Protein AF-A0A9N9NCQ0-F1 (afdb_monomer)

Foldseek 3Di:
DVLVCCQAPVPDVVLVVQLVPDPAPDSQSSVQSSCVVCLCVLQVQVVVLVVPDPPVVNCVLVQLVQQLLQHAHDPPDDPVSHDPVAWDADPRTIYGSHNNNSVSSLVNCVVVVVLVSLCDLSLLLSLLVCPVPQVSNQVSLLSNLLSLCQVPFFAFPNDTQHAPEEDEDQALLPDADPPAEQGKYKYAYPDPPLLLARIWIWHHYPQAIEIEGEHEDQDCVVSVCSPLSCQVPNVVSNVVNCVVHVVRYAYEYEYEYQDDWDKDWDDWDWDDDPPDIGTSDHTYIYTYHYSVSSPVSNVVSVVD

Structure (mmCIF, N/CA/C/O backbone):
data_AF-A0A9N9NCQ0-F1
#
_entry.id   AF-A0A9N9NCQ0-F1
#
loop_
_atom_site.group_PDB
_atom_site.id
_atom_site.type_symbol
_atom_site.label_atom_id
_atom_site.label_alt_id
_atom_site.label_comp_id
_atom_site.label_asym_id
_atom_site.label_entity_id
_atom_site.label_seq_id
_atom_site.pdbx_PDB_ins_code
_atom_site.Cartn_x
_atom_site.Cartn_y
_atom_site.Cartn_z
_atom_site.occupancy
_atom_site.B_iso_or_equiv
_atom_site.auth_seq_id
_atom_site.auth_comp_id
_atom_site.auth_asym_id
_atom_site.auth_atom_id
_atom_site.pdbx_PDB_model_num
ATOM 1 N N . GLN A 1 1 ? 13.535 15.981 -0.565 1.00 66.88 1 GLN A N 1
ATOM 2 C CA . GLN A 1 1 ? 12.864 16.529 -1.769 1.00 66.88 1 GLN A CA 1
ATOM 3 C C . GLN A 1 1 ? 13.630 16.186 -3.038 1.00 66.88 1 GLN A C 1
ATOM 5 O O . GLN A 1 1 ? 13.058 15.485 -3.854 1.00 66.88 1 GLN A O 1
ATOM 10 N N . LYS A 1 2 ? 14.906 16.580 -3.183 1.00 76.31 2 LYS A N 1
ATOM 11 C CA . LYS A 1 2 ? 15.732 16.238 -4.358 1.00 76.31 2 LYS A CA 1
ATOM 12 C C . LYS A 1 2 ? 15.715 14.739 -4.698 1.00 76.31 2 LYS A C 1
ATOM 14 O O . LYS A 1 2 ? 15.235 14.388 -5.762 1.00 76.31 2 LYS A O 1
ATOM 19 N N . ASP A 1 3 ? 16.094 13.871 -3.764 1.00 75.00 3 ASP A N 1
ATOM 20 C CA . ASP A 1 3 ? 16.153 12.417 -4.012 1.00 75.00 3 ASP A CA 1
ATOM 21 C C . ASP A 1 3 ? 14.790 11.816 -4.404 1.00 75.00 3 ASP A C 1
ATOM 23 O O . ASP A 1 3 ? 14.714 10.915 -5.230 1.00 75.00 3 ASP A O 1
ATOM 27 N N . ARG A 1 4 ? 13.690 12.364 -3.864 1.00 75.62 4 ARG A N 1
ATOM 28 C CA . ARG A 1 4 ? 12.316 11.967 -4.222 1.00 75.62 4 ARG A CA 1
ATOM 29 C C . ARG A 1 4 ? 11.956 12.400 -5.647 1.00 75.62 4 ARG A C 1
ATOM 31 O O . ARG A 1 4 ? 11.296 11.651 -6.356 1.00 75.62 4 ARG A O 1
ATOM 38 N N . ILE A 1 5 ? 12.399 13.583 -6.080 1.00 79.19 5 ILE A N 1
ATOM 39 C CA . ILE A 1 5 ? 12.242 14.044 -7.469 1.00 79.19 5 ILE A CA 1
ATOM 40 C C . ILE A 1 5 ? 13.050 13.150 -8.405 1.00 79.19 5 ILE A C 1
ATOM 42 O O . ILE A 1 5 ? 12.528 12.728 -9.435 1.00 79.19 5 ILE A O 1
ATOM 46 N N . GLU A 1 6 ? 14.296 12.842 -8.048 1.00 83.38 6 GLU A N 1
ATOM 47 C CA . GLU A 1 6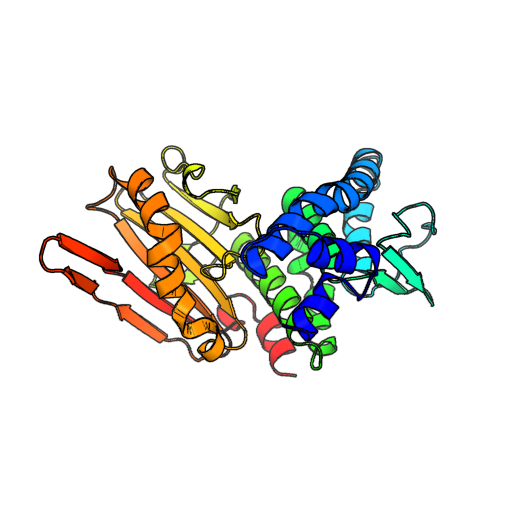 ? 15.169 11.980 -8.846 1.00 83.38 6 GLU A CA 1
ATOM 48 C C . GLU A 1 6 ? 14.583 10.567 -8.984 1.00 83.38 6 GLU A C 1
ATOM 50 O O . GLU A 1 6 ? 14.511 10.065 -10.103 1.00 83.38 6 GLU A O 1
ATOM 55 N N . ASP A 1 7 ? 14.078 9.966 -7.900 1.00 82.62 7 ASP A N 1
ATOM 56 C CA . ASP A 1 7 ? 13.421 8.649 -7.940 1.00 82.62 7 ASP A CA 1
ATOM 57 C C . ASP A 1 7 ? 12.164 8.673 -8.821 1.00 82.62 7 ASP A C 1
ATOM 59 O O . ASP A 1 7 ? 12.060 7.899 -9.771 1.00 82.62 7 ASP A O 1
ATOM 63 N N . ILE A 1 8 ? 11.232 9.602 -8.575 1.00 82.06 8 ILE A N 1
ATOM 64 C CA . ILE A 1 8 ? 9.955 9.662 -9.307 1.00 82.06 8 ILE A CA 1
ATOM 65 C C . ILE A 1 8 ? 10.182 9.939 -10.796 1.00 82.06 8 ILE A C 1
ATOM 67 O O . ILE A 1 8 ? 9.576 9.289 -11.649 1.00 82.06 8 ILE A O 1
ATOM 71 N N . THR A 1 9 ? 11.048 10.901 -11.121 1.00 83.88 9 THR A N 1
ATOM 72 C CA . THR A 1 9 ? 11.194 11.401 -12.494 1.00 83.88 9 THR A CA 1
ATOM 73 C C . THR A 1 9 ? 12.304 10.725 -13.287 1.00 83.88 9 THR A C 1
ATOM 75 O O . THR A 1 9 ? 12.326 10.859 -14.508 1.00 83.88 9 THR A O 1
ATOM 78 N N . GLY A 1 10 ? 13.245 10.037 -12.633 1.00 84.75 10 GLY A N 1
ATOM 79 C CA . GLY A 1 10 ? 14.454 9.518 -13.279 1.00 84.75 10 GLY A CA 1
ATOM 80 C C . GLY A 1 10 ? 15.323 10.618 -13.896 1.00 84.75 10 GLY A C 1
ATOM 81 O O . GLY A 1 10 ? 16.075 10.356 -14.830 1.00 84.75 10 GLY A O 1
ATOM 82 N N . ASN A 1 11 ? 15.171 11.867 -13.437 1.00 85.06 11 ASN A N 1
ATOM 83 C CA . ASN A 1 11 ? 15.766 13.064 -14.039 1.00 85.06 11 ASN A CA 1
ATOM 84 C C . ASN A 1 11 ? 15.391 13.292 -15.512 1.00 85.06 11 ASN A C 1
ATOM 86 O O . ASN A 1 11 ? 16.113 13.965 -16.249 1.00 85.06 11 ASN A O 1
ATOM 90 N N . ILE A 1 12 ? 14.252 12.755 -15.957 1.00 84.88 12 ILE A N 1
ATOM 91 C CA . ILE A 1 12 ? 13.778 12.933 -17.327 1.00 84.88 12 ILE A CA 1
ATOM 92 C C . ILE A 1 12 ? 13.358 14.399 -17.510 1.00 84.88 12 ILE A C 1
ATOM 94 O O . ILE A 1 12 ? 12.411 14.838 -16.849 1.00 84.88 12 ILE A O 1
ATOM 98 N N . PRO A 1 13 ? 13.989 15.163 -18.431 1.00 83.44 13 PRO A N 1
ATOM 99 C CA . PRO A 1 13 ? 13.719 16.594 -18.587 1.00 83.44 13 PRO A CA 1
ATOM 100 C C . PRO A 1 13 ? 12.244 16.916 -18.829 1.00 83.44 13 PRO A C 1
ATOM 102 O O . PRO A 1 13 ? 11.738 17.906 -18.319 1.00 83.44 13 PRO A O 1
ATOM 105 N N . LEU A 1 14 ? 11.526 16.047 -19.548 1.00 80.75 14 LEU A N 1
ATOM 106 C CA . LEU A 1 14 ? 10.091 16.206 -19.780 1.00 80.75 14 LEU A CA 1
ATOM 107 C C . LEU A 1 14 ? 9.280 16.195 -18.474 1.00 80.75 14 LEU A C 1
ATOM 109 O O . LEU A 1 14 ? 8.340 16.969 -18.339 1.00 80.75 14 LEU A O 1
ATOM 113 N N . PHE A 1 15 ? 9.624 15.327 -17.520 1.00 84.31 15 PHE A N 1
ATOM 114 C CA . PHE A 1 15 ? 8.901 15.218 -16.248 1.00 84.31 15 PHE A CA 1
ATOM 115 C C . PHE A 1 15 ? 9.316 16.332 -15.293 1.00 84.31 15 PHE A C 1
ATOM 117 O O . PHE A 1 15 ? 8.472 16.899 -14.606 1.00 84.31 15 PHE A O 1
ATOM 124 N N . LEU A 1 16 ? 10.602 16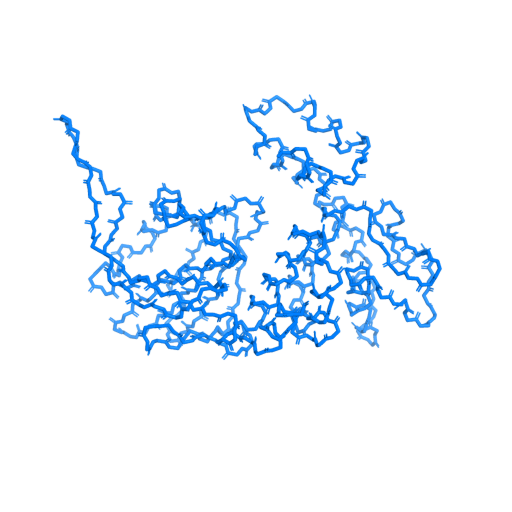.691 -15.305 1.00 84.12 16 LEU A N 1
ATOM 125 C CA . LEU A 1 16 ? 11.114 17.839 -14.564 1.00 84.12 16 LEU A CA 1
ATOM 126 C C . LEU A 1 16 ? 10.454 19.143 -15.030 1.00 84.12 16 LEU A C 1
ATOM 128 O O . LEU A 1 16 ? 10.041 19.934 -14.191 1.00 84.12 16 LEU A O 1
ATOM 132 N N . ASN A 1 17 ? 10.273 19.342 -16.339 1.00 82.00 17 ASN A N 1
ATOM 133 C CA . ASN A 1 17 ? 9.591 20.523 -16.870 1.00 82.00 17 ASN A CA 1
ATOM 134 C C . ASN A 1 17 ? 8.143 20.614 -16.386 1.00 82.00 17 ASN A C 1
ATOM 136 O O . ASN A 1 17 ? 7.714 21.693 -16.006 1.00 82.00 17 ASN A O 1
ATOM 140 N N . VAL A 1 18 ? 7.410 19.498 -16.307 1.00 78.44 18 VAL A N 1
ATOM 141 C CA . VAL A 1 18 ? 6.040 19.502 -15.761 1.00 78.44 18 VAL A CA 1
ATOM 142 C C . VAL A 1 18 ? 6.013 19.965 -14.300 1.00 78.44 18 VAL A C 1
ATOM 144 O O . VAL A 1 18 ? 5.098 20.690 -13.920 1.00 78.44 18 VAL A O 1
ATOM 147 N N . LEU A 1 19 ? 7.020 19.602 -13.496 1.00 77.12 19 LEU A N 1
ATOM 148 C CA . LEU A 1 19 ? 7.150 20.085 -12.114 1.00 77.12 19 LEU A CA 1
ATOM 149 C C . LEU A 1 19 ? 7.528 21.573 -12.030 1.00 77.12 19 LEU A C 1
ATOM 151 O O . LEU A 1 19 ? 7.212 22.223 -11.039 1.00 77.12 19 LEU A O 1
ATOM 155 N N . LEU A 1 20 ? 8.219 22.104 -13.043 1.00 77.31 20 LEU A N 1
ATOM 156 C CA . LEU A 1 20 ? 8.644 23.507 -13.106 1.00 77.31 20 LEU A CA 1
ATOM 157 C C . LEU A 1 20 ? 7.574 24.435 -13.701 1.00 77.31 20 LEU A C 1
ATOM 159 O O . LEU A 1 20 ? 7.526 25.609 -13.348 1.00 77.31 20 LEU A O 1
ATOM 163 N N . GLU A 1 21 ? 6.745 23.926 -14.612 1.00 72.75 21 GLU A N 1
ATOM 164 C CA . GLU A 1 21 ? 5.709 24.678 -15.335 1.00 72.75 21 GLU A CA 1
ATOM 165 C C . GLU A 1 21 ? 4.359 24.701 -14.609 1.00 72.75 21 GLU A C 1
ATOM 167 O O . GLU A 1 21 ? 3.459 25.442 -15.000 1.00 72.75 21 GLU A O 1
ATOM 172 N N . SER A 1 22 ? 4.178 23.881 -13.572 1.00 66.69 22 SER A N 1
ATOM 173 C CA . SER A 1 22 ? 2.918 23.841 -12.842 1.00 66.69 22 SER A CA 1
ATOM 174 C C . SER A 1 22 ? 2.753 25.078 -11.951 1.00 66.69 22 SER A C 1
ATOM 176 O O . SER A 1 22 ? 3.568 25.288 -11.055 1.00 66.69 22 SER A O 1
ATOM 178 N N . ASP A 1 23 ? 1.646 25.818 -12.095 1.00 71.56 23 ASP A N 1
ATOM 179 C CA . ASP A 1 23 ? 1.182 26.854 -11.141 1.00 71.56 23 ASP A CA 1
ATOM 180 C C . ASP A 1 23 ? 0.720 26.250 -9.785 1.00 71.56 23 ASP A C 1
ATOM 182 O O . ASP A 1 23 ? -0.138 26.790 -9.079 1.00 71.56 23 ASP A O 1
ATOM 186 N N . CYS A 1 24 ? 1.237 25.073 -9.431 1.00 71.25 24 CYS A N 1
ATOM 187 C CA . CYS A 1 24 ? 0.886 24.329 -8.235 1.00 71.25 24 CYS A CA 1
ATOM 188 C C . CYS A 1 24 ? 1.374 25.057 -6.981 1.00 71.25 24 CYS A C 1
ATOM 190 O O . CYS A 1 24 ? 2.444 25.666 -6.956 1.00 71.25 24 CYS A O 1
ATOM 192 N N . LYS A 1 25 ? 0.561 25.007 -5.923 1.00 74.12 25 LYS A N 1
ATOM 193 C CA . LYS A 1 25 ? 0.797 25.782 -4.697 1.00 74.12 25 LYS A CA 1
ATOM 194 C C . LYS A 1 25 ? 1.963 25.234 -3.888 1.00 74.12 25 LYS A C 1
ATOM 196 O O . LYS A 1 25 ? 2.637 25.991 -3.190 1.00 74.12 25 LYS A O 1
ATOM 201 N N . ASP A 1 26 ? 2.177 23.930 -3.979 1.00 76.00 26 ASP A N 1
ATOM 202 C CA . ASP A 1 26 ? 3.269 23.224 -3.341 1.00 76.00 26 ASP A CA 1
ATOM 203 C C . ASP A 1 26 ? 3.740 22.034 -4.193 1.00 76.00 26 ASP A C 1
ATOM 205 O O . ASP A 1 26 ? 3.244 21.757 -5.289 1.00 76.00 26 ASP A O 1
ATOM 209 N N . PHE A 1 27 ? 4.766 21.357 -3.683 1.00 72.62 27 PHE A N 1
ATOM 210 C CA . PHE A 1 27 ? 5.396 20.219 -4.339 1.00 72.62 27 PHE A CA 1
ATOM 211 C C . PHE A 1 27 ? 4.457 19.015 -4.489 1.00 72.62 27 PHE A C 1
ATOM 213 O O . PHE A 1 27 ? 4.560 18.277 -5.468 1.00 72.62 27 PHE A O 1
ATOM 220 N N . GLU A 1 28 ? 3.541 18.817 -3.545 1.00 73.44 28 GLU A N 1
ATOM 221 C CA . GLU A 1 28 ? 2.609 17.695 -3.565 1.00 73.44 28 GLU A CA 1
ATOM 222 C C . GLU A 1 28 ? 1.526 17.895 -4.627 1.00 73.44 28 GLU A C 1
ATOM 224 O O . GLU A 1 28 ? 1.212 16.965 -5.373 1.00 73.44 28 GLU A O 1
ATOM 229 N N . ASP A 1 29 ? 1.030 19.125 -4.768 1.00 71.62 29 ASP A N 1
ATOM 230 C CA . ASP A 1 29 ? 0.147 19.521 -5.863 1.00 71.62 29 ASP A CA 1
ATOM 231 C C . ASP A 1 29 ? 0.836 19.325 -7.227 1.00 71.62 29 ASP A C 1
ATOM 233 O O . ASP A 1 29 ? 0.229 18.793 -8.161 1.00 71.62 29 ASP A O 1
ATOM 237 N N . ALA A 1 30 ? 2.115 19.708 -7.347 1.00 76.56 30 ALA A N 1
ATOM 238 C CA . ALA A 1 30 ? 2.896 19.557 -8.580 1.00 76.56 30 ALA A CA 1
ATOM 239 C C . ALA A 1 30 ? 3.110 18.082 -8.951 1.00 76.56 30 ALA A C 1
ATOM 241 O O . ALA A 1 30 ? 2.947 17.689 -10.110 1.00 76.56 30 ALA A O 1
ATOM 242 N N . LEU A 1 31 ? 3.419 17.239 -7.961 1.00 75.25 31 LEU A N 1
ATOM 243 C CA . LEU A 1 31 ? 3.486 15.792 -8.142 1.00 75.25 31 LEU A CA 1
ATOM 244 C C . LEU A 1 31 ? 2.127 15.215 -8.543 1.00 75.25 31 LEU A C 1
ATOM 246 O O . LEU A 1 31 ? 2.059 14.423 -9.481 1.00 75.25 31 LEU A O 1
ATOM 250 N N . GLY A 1 32 ? 1.041 15.623 -7.884 1.00 75.81 32 GLY A N 1
ATOM 251 C CA . GLY A 1 32 ? -0.317 15.206 -8.235 1.00 75.81 32 GLY A CA 1
ATOM 252 C C . GLY A 1 32 ? -0.669 15.536 -9.688 1.00 75.81 32 GLY A C 1
ATOM 253 O O . GLY A 1 32 ? -1.212 14.692 -10.407 1.00 75.81 32 GLY A O 1
ATOM 254 N N . TYR A 1 33 ? -0.288 16.726 -10.154 1.00 77.88 33 TYR A N 1
ATOM 255 C CA . TYR A 1 33 ? -0.450 17.134 -11.547 1.00 77.88 33 TYR A CA 1
ATOM 256 C C . TYR A 1 33 ? 0.399 16.289 -12.510 1.00 77.88 33 TYR A C 1
ATOM 258 O O . TYR A 1 33 ? -0.118 15.788 -13.513 1.00 77.88 33 TYR A O 1
ATOM 266 N N . LEU A 1 34 ? 1.675 16.051 -12.182 1.00 79.31 34 LEU A N 1
ATOM 267 C CA . LEU A 1 34 ? 2.554 15.154 -12.937 1.00 79.31 34 LEU A CA 1
ATOM 268 C C . LEU A 1 34 ? 1.929 13.756 -13.082 1.00 79.31 34 LEU A C 1
ATOM 270 O O . LEU A 1 34 ? 1.882 13.214 -14.190 1.00 79.31 34 LEU A O 1
ATOM 274 N N . TYR A 1 35 ? 1.387 13.203 -11.989 1.00 76.88 35 TYR A N 1
ATOM 275 C CA . TYR A 1 35 ? 0.665 11.928 -11.988 1.00 76.88 35 TYR A CA 1
ATOM 276 C C . TYR A 1 35 ? -0.493 11.918 -12.973 1.00 76.88 35 TYR A C 1
ATOM 278 O O . TYR A 1 35 ? -0.571 11.015 -13.805 1.00 76.88 35 TYR A O 1
ATOM 286 N N . GLN A 1 36 ? -1.357 12.927 -12.932 1.00 76.88 36 GLN A N 1
ATOM 287 C CA . GLN A 1 36 ? -2.486 13.019 -13.857 1.00 76.88 36 GLN A CA 1
ATOM 288 C C . GLN A 1 36 ? -2.041 13.075 -15.326 1.00 76.88 36 GLN A C 1
ATOM 290 O O . GLN A 1 36 ? -2.686 12.472 -16.182 1.00 76.88 36 GLN A O 1
ATOM 295 N N . GLN A 1 37 ? -0.929 13.754 -15.621 1.00 77.50 37 GLN A N 1
ATOM 296 C CA . GLN A 1 37 ? -0.431 13.928 -16.989 1.00 77.50 37 GLN A CA 1
ATOM 297 C C . GLN A 1 37 ? 0.233 12.683 -17.583 1.00 77.50 37 GLN A C 1
ATOM 299 O O . GLN A 1 37 ? 0.240 12.513 -18.808 1.00 77.50 37 GLN A O 1
ATOM 304 N N . LEU A 1 38 ? 0.853 11.851 -16.746 1.00 76.31 38 LEU A N 1
ATOM 305 C CA . LEU A 1 38 ? 1.703 10.753 -17.208 1.00 76.31 38 LEU A CA 1
ATOM 306 C C . LEU A 1 38 ? 1.114 9.369 -16.952 1.00 76.31 38 LEU A C 1
ATOM 308 O O . LEU A 1 38 ? 1.476 8.450 -17.681 1.00 76.31 38 LEU A O 1
ATOM 312 N N . ILE A 1 39 ? 0.192 9.209 -15.993 1.00 76.81 39 ILE A N 1
ATOM 313 C CA . ILE A 1 39 ? -0.429 7.907 -15.704 1.00 76.81 39 ILE A CA 1
ATOM 314 C C . ILE A 1 39 ? -1.026 7.295 -16.970 1.00 76.81 39 ILE A C 1
ATOM 316 O O . ILE A 1 39 ? -0.672 6.170 -17.295 1.00 76.81 39 ILE A O 1
ATOM 320 N N . SER A 1 40 ? -1.853 8.024 -17.725 1.00 73.12 40 SER A N 1
ATOM 321 C CA . SER A 1 40 ? -2.428 7.498 -18.973 1.00 73.12 40 SER A CA 1
ATOM 322 C C . SER A 1 40 ? -1.351 7.234 -20.024 1.00 73.12 40 SER A C 1
ATOM 324 O O . SER A 1 40 ? -1.319 6.177 -20.638 1.00 73.12 40 SER A O 1
ATOM 326 N N . LYS A 1 41 ? -0.374 8.135 -20.172 1.00 76.38 41 LYS A N 1
ATOM 327 C CA . LYS A 1 41 ? 0.712 7.977 -21.155 1.00 76.38 41 LYS A CA 1
ATOM 328 C C . LYS A 1 41 ? 1.582 6.745 -20.905 1.00 76.38 41 LYS A C 1
ATOM 330 O O . LYS A 1 41 ? 2.107 6.196 -21.870 1.00 76.38 41 LYS A O 1
ATOM 335 N N . ILE A 1 42 ? 1.747 6.345 -19.644 1.00 77.50 42 ILE A N 1
ATOM 336 C CA . ILE A 1 42 ? 2.496 5.149 -19.248 1.00 77.50 42 ILE A CA 1
ATOM 337 C C . ILE A 1 42 ? 1.582 3.919 -19.272 1.00 77.50 42 ILE A C 1
ATOM 339 O O . ILE A 1 42 ? 1.954 2.901 -19.846 1.00 77.50 42 ILE A O 1
ATOM 343 N N . GLN A 1 43 ? 0.381 4.002 -18.691 1.00 74.19 43 GLN A N 1
ATOM 344 C CA . GLN A 1 43 ? -0.529 2.864 -18.534 1.00 74.19 43 GLN A CA 1
ATOM 345 C C . GLN A 1 43 ? -1.260 2.467 -19.820 1.00 74.19 43 GLN A C 1
ATOM 347 O O . GLN A 1 43 ? -1.536 1.280 -19.989 1.00 74.19 43 GLN A O 1
ATOM 352 N N . ASP A 1 44 ? -1.569 3.393 -20.731 1.00 75.12 44 ASP A N 1
ATOM 353 C CA . ASP A 1 44 ? -2.305 3.086 -21.965 1.00 75.12 44 ASP A CA 1
ATOM 354 C C . ASP A 1 44 ? -1.513 2.125 -22.867 1.00 75.12 44 ASP A C 1
ATOM 356 O O . ASP A 1 44 ? -2.077 1.107 -23.270 1.00 75.12 44 ASP A O 1
ATOM 360 N N . PRO A 1 45 ? -0.205 2.335 -23.145 1.00 70.19 45 PRO A N 1
ATOM 361 C CA . PRO A 1 45 ? 0.603 1.348 -23.863 1.00 70.19 45 PRO A CA 1
ATOM 362 C C . PRO A 1 45 ? 0.619 -0.027 -23.187 1.00 70.19 45 PRO A C 1
ATOM 364 O O . PRO A 1 45 ? 0.521 -1.048 -23.864 1.00 70.19 45 PRO A O 1
ATOM 367 N N . MET A 1 46 ? 0.697 -0.063 -21.854 1.00 71.62 46 MET A N 1
ATOM 368 C CA . MET A 1 46 ? 0.745 -1.305 -21.071 1.00 71.62 46 MET A CA 1
ATOM 369 C C . MET A 1 46 ? -0.589 -2.048 -21.118 1.00 71.62 46 MET A C 1
ATOM 371 O O . MET A 1 46 ? -0.620 -3.270 -21.237 1.00 71.62 46 MET A O 1
ATOM 375 N N . THR A 1 47 ? -1.691 -1.301 -21.075 1.00 69.38 47 THR A N 1
ATOM 376 C CA . THR A 1 47 ? -3.056 -1.822 -21.165 1.00 69.38 47 THR A CA 1
ATOM 377 C C . THR A 1 47 ? -3.354 -2.313 -22.574 1.00 69.38 47 THR A C 1
ATOM 379 O O . THR A 1 47 ? -3.821 -3.434 -22.729 1.00 69.38 47 THR A O 1
ATOM 382 N N . ASN A 1 48 ? -2.983 -1.552 -23.605 1.00 67.88 48 ASN A N 1
ATOM 383 C CA . ASN A 1 48 ? -3.110 -1.970 -25.002 1.00 67.88 48 ASN A CA 1
ATOM 384 C C . ASN A 1 48 ? -2.286 -3.231 -25.293 1.00 67.88 48 ASN A C 1
ATOM 386 O O . ASN A 1 48 ? -2.766 -4.145 -25.963 1.00 67.88 48 ASN A O 1
ATOM 390 N N . PHE A 1 49 ? -1.063 -3.316 -24.761 1.00 66.88 49 PHE A N 1
ATOM 391 C CA . PHE A 1 49 ? -0.264 -4.535 -24.836 1.00 66.88 49 PHE A CA 1
ATOM 392 C C . PHE A 1 49 ? -0.981 -5.698 -24.140 1.00 66.88 49 PHE A C 1
ATOM 394 O O . PHE A 1 49 ? -1.246 -6.714 -24.769 1.00 66.88 49 PHE A O 1
ATOM 401 N N . SER A 1 50 ? -1.393 -5.520 -22.882 1.00 66.25 50 SER A N 1
ATOM 402 C CA . SER A 1 50 ? -2.175 -6.491 -22.100 1.00 66.25 50 SER A CA 1
ATOM 403 C C . SER A 1 50 ? -3.409 -7.014 -22.843 1.00 66.25 50 SER A C 1
ATOM 405 O O . SER A 1 50 ? -3.635 -8.218 -22.910 1.00 66.25 50 SER A O 1
ATOM 407 N N . ASP A 1 51 ? -4.218 -6.119 -23.401 1.00 67.62 51 ASP A N 1
ATOM 408 C CA . ASP A 1 51 ? -5.536 -6.456 -23.941 1.00 67.62 51 ASP A CA 1
ATOM 409 C C . ASP A 1 51 ? -5.445 -7.091 -25.339 1.00 67.62 51 ASP A C 1
ATOM 411 O O . ASP A 1 51 ? -6.353 -7.803 -25.769 1.00 67.62 51 ASP A O 1
ATOM 415 N N . THR A 1 52 ? -4.327 -6.889 -26.042 1.00 65.88 52 THR A N 1
ATOM 416 C CA . THR A 1 52 ? -4.040 -7.556 -27.323 1.00 65.88 52 THR A CA 1
ATOM 417 C C . THR A 1 52 ? -3.416 -8.941 -27.149 1.00 65.88 52 THR A C 1
ATOM 419 O O . THR A 1 52 ? -3.315 -9.701 -28.118 1.00 65.88 52 THR A O 1
ATOM 422 N N . ILE A 1 53 ? -3.038 -9.313 -25.922 1.00 64.44 53 ILE A N 1
ATOM 423 C CA . ILE A 1 53 ? -2.456 -10.615 -25.620 1.00 64.44 53 ILE A CA 1
ATOM 424 C C . ILE A 1 53 ? -3.552 -11.690 -25.534 1.00 64.44 53 ILE A C 1
ATOM 426 O O . ILE A 1 53 ? -4.439 -11.619 -24.685 1.00 64.44 53 ILE A O 1
ATOM 430 N N . PRO A 1 54 ? -3.474 -12.760 -26.349 1.00 63.69 54 PRO A N 1
ATOM 431 C CA . PRO A 1 54 ? -4.395 -13.885 -26.240 1.00 63.69 54 PRO A CA 1
ATOM 432 C C . PRO A 1 54 ? -4.300 -14.570 -24.871 1.00 63.69 54 PRO A C 1
ATOM 434 O O . PRO A 1 54 ? -3.200 -14.771 -24.363 1.00 63.69 54 PRO A O 1
ATOM 437 N N . GLU A 1 55 ? -5.423 -15.061 -24.338 1.00 63.09 55 GLU A N 1
ATOM 438 C CA . GLU A 1 55 ? -5.529 -15.705 -23.012 1.00 63.09 55 GLU A CA 1
ATOM 439 C C . GLU A 1 55 ? -4.463 -16.789 -22.744 1.00 63.09 55 GLU A C 1
ATOM 441 O O . GLU A 1 55 ? -3.925 -16.908 -21.644 1.00 63.09 55 GLU A O 1
ATOM 446 N N . ARG A 1 56 ? -4.093 -17.538 -23.790 1.00 60.16 56 ARG A N 1
ATOM 447 C CA . ARG A 1 56 ? -3.037 -18.567 -23.777 1.00 60.16 56 ARG A CA 1
ATOM 448 C C . ARG A 1 56 ? -1.623 -18.043 -23.488 1.00 60.16 56 ARG A C 1
ATOM 450 O O . ARG A 1 56 ? -0.730 -18.849 -23.286 1.00 60.16 56 ARG A O 1
ATOM 457 N N . ARG A 1 57 ? -1.411 -16.725 -23.510 1.00 63.44 57 ARG A N 1
ATOM 458 C CA . ARG A 1 57 ? -0.143 -16.043 -23.217 1.00 63.44 57 ARG A CA 1
ATOM 459 C C . ARG A 1 57 ? -0.246 -15.158 -21.970 1.00 63.44 57 ARG A C 1
ATOM 461 O O . ARG A 1 57 ? 0.517 -14.213 -21.831 1.00 63.44 57 ARG A O 1
ATOM 468 N N . ARG A 1 58 ? -1.159 -15.448 -21.033 1.00 62.12 58 ARG A N 1
ATOM 469 C CA . ARG A 1 58 ? -1.304 -14.710 -19.755 1.00 62.12 58 ARG A CA 1
ATOM 470 C C . ARG A 1 58 ? -0.016 -14.591 -18.930 1.00 62.12 58 ARG A C 1
ATOM 472 O O . ARG A 1 58 ? 0.102 -13.669 -18.128 1.00 62.12 58 ARG A O 1
ATOM 479 N N . GLU A 1 59 ? 0.952 -15.478 -19.147 1.00 61.97 59 GLU A N 1
ATOM 480 C CA . GLU A 1 59 ? 2.332 -15.361 -18.650 1.00 61.97 59 GLU A CA 1
ATOM 481 C C . GLU A 1 59 ? 3.013 -14.024 -19.011 1.00 61.97 59 GLU A C 1
ATOM 483 O O . GLU A 1 59 ? 3.920 -13.586 -18.310 1.00 61.97 59 GLU A O 1
ATOM 488 N N . LEU A 1 60 ? 2.519 -13.310 -20.024 1.00 59.69 60 LEU A N 1
ATOM 489 C CA . LEU A 1 60 ? 2.960 -11.965 -20.391 1.00 59.69 60 LEU A CA 1
ATOM 490 C C . LEU A 1 60 ? 2.668 -10.893 -19.343 1.00 59.69 60 LEU A C 1
ATOM 492 O O . LEU A 1 60 ? 3.433 -9.942 -19.216 1.00 59.69 60 LEU A O 1
ATOM 496 N N . HIS A 1 61 ? 1.629 -11.059 -18.527 1.00 62.78 61 HIS A N 1
ATOM 497 C CA . HIS A 1 61 ? 1.448 -10.178 -17.371 1.00 62.78 61 HIS A CA 1
ATOM 498 C C . HIS A 1 61 ? 2.510 -10.433 -16.300 1.00 62.78 61 HIS A C 1
ATOM 500 O O . HIS A 1 61 ? 2.876 -9.527 -15.565 1.00 62.78 61 HIS A O 1
ATOM 506 N N . VAL A 1 62 ? 3.037 -11.656 -16.216 1.00 60.94 62 VAL A N 1
ATOM 507 C CA . VAL A 1 62 ? 4.155 -11.972 -15.319 1.00 60.94 62 VAL A CA 1
ATOM 508 C C . VAL A 1 62 ? 5.467 -11.421 -15.888 1.00 60.94 62 VAL A C 1
ATOM 510 O O . VAL A 1 62 ? 6.320 -11.003 -15.116 1.00 60.94 62 VAL A O 1
ATOM 513 N N . PHE A 1 63 ? 5.621 -11.329 -17.216 1.00 67.38 63 PHE A N 1
ATOM 514 C CA . PHE A 1 63 ? 6.777 -10.668 -17.842 1.00 67.38 63 PHE A CA 1
ATOM 515 C C . PHE A 1 63 ? 6.916 -9.200 -17.425 1.00 67.38 63 PHE A C 1
ATOM 517 O O . PHE A 1 63 ? 8.020 -8.744 -17.147 1.00 67.38 63 PHE A O 1
ATOM 524 N N . LEU A 1 64 ? 5.803 -8.482 -17.302 1.00 70.62 64 LEU A N 1
ATOM 525 C CA . LEU A 1 64 ? 5.786 -7.099 -16.828 1.00 70.62 64 LEU A CA 1
ATOM 526 C C . LEU A 1 64 ? 6.459 -6.921 -15.450 1.00 70.62 64 LEU A C 1
ATOM 528 O O . LEU A 1 64 ? 7.066 -5.885 -15.183 1.00 70.62 64 LEU A O 1
ATOM 532 N N . VAL A 1 65 ? 6.449 -7.959 -14.606 1.00 72.19 65 VAL A N 1
ATOM 533 C CA . VAL A 1 65 ? 7.164 -7.973 -13.320 1.00 72.19 65 VAL A CA 1
ATOM 534 C C . VAL A 1 65 ? 8.677 -7.916 -13.516 1.00 72.19 65 VAL A C 1
ATOM 536 O O . VAL A 1 65 ? 9.352 -7.296 -12.700 1.00 72.19 65 VAL A O 1
ATOM 539 N N . CYS A 1 66 ? 9.223 -8.509 -14.586 1.00 74.38 66 CYS A N 1
ATOM 540 C CA . CYS A 1 66 ? 10.662 -8.489 -14.860 1.00 74.38 66 CYS A CA 1
ATOM 541 C C . CYS A 1 66 ? 11.198 -7.064 -14.972 1.00 74.38 66 CYS A C 1
ATOM 543 O O . CYS A 1 66 ? 12.292 -6.813 -14.482 1.00 74.38 66 CYS A O 1
ATOM 545 N N . PHE A 1 67 ? 10.429 -6.132 -15.540 1.00 77.50 67 PHE A N 1
ATOM 546 C CA . PHE A 1 67 ? 10.825 -4.724 -15.573 1.00 77.50 67 PHE A CA 1
ATOM 547 C C . PHE A 1 67 ? 10.931 -4.120 -14.182 1.00 77.50 67 PHE A C 1
ATOM 549 O O . PHE A 1 67 ? 11.813 -3.309 -13.955 1.00 77.50 67 PHE A O 1
ATOM 556 N N . VAL A 1 68 ? 10.074 -4.530 -13.245 1.00 79.31 68 VAL A N 1
ATOM 557 C CA . VAL A 1 68 ? 10.077 -3.995 -11.880 1.00 79.31 68 VAL A CA 1
ATOM 558 C C . VAL A 1 68 ? 11.201 -4.593 -11.038 1.00 79.31 68 VAL A C 1
ATOM 560 O O . VAL A 1 68 ? 11.800 -3.881 -10.243 1.00 79.31 68 VAL A O 1
ATOM 563 N N . ILE A 1 69 ? 11.500 -5.885 -11.205 1.00 77.31 69 ILE A N 1
ATOM 564 C CA . ILE A 1 69 ? 12.474 -6.611 -10.368 1.00 77.31 69 ILE A CA 1
ATOM 565 C C . ILE A 1 69 ? 13.889 -6.687 -10.960 1.00 77.31 69 ILE A C 1
ATOM 567 O O . ILE A 1 69 ? 14.708 -7.453 -10.446 1.00 77.31 69 ILE A O 1
ATOM 571 N N . GLU A 1 70 ? 14.156 -5.956 -12.047 1.00 76.69 70 GLU A N 1
ATOM 572 C CA . GLU A 1 70 ? 15.382 -6.064 -12.855 1.00 76.69 70 GLU A CA 1
ATOM 573 C C . GLU A 1 70 ? 15.683 -7.515 -13.275 1.00 76.69 70 GLU A C 1
ATOM 575 O O . GLU A 1 70 ? 16.771 -8.059 -13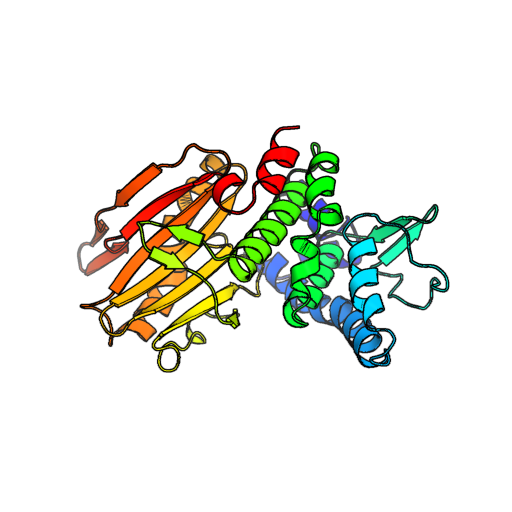.082 1.00 76.69 70 GLU A O 1
ATOM 580 N N . GLY A 1 71 ? 14.655 -8.197 -13.780 1.00 77.00 71 GLY A N 1
ATOM 581 C CA . GLY A 1 71 ? 14.691 -9.601 -14.180 1.00 77.00 71 GLY A CA 1
ATOM 582 C C . GLY A 1 71 ? 15.024 -9.810 -15.658 1.00 77.00 71 GLY A C 1
ATOM 583 O O . GLY A 1 71 ? 15.020 -8.886 -16.467 1.00 77.00 71 GLY A O 1
ATOM 584 N N . TYR A 1 72 ? 15.256 -11.066 -16.037 1.00 80.19 72 TYR A N 1
ATOM 585 C CA . TYR A 1 72 ? 15.470 -11.439 -17.436 1.00 80.19 72 TYR A CA 1
ATOM 586 C C . TYR A 1 72 ? 14.144 -11.481 -18.210 1.00 80.19 72 TYR A C 1
ATOM 588 O O . TYR A 1 72 ? 13.155 -12.013 -17.685 1.00 80.19 72 TYR A O 1
ATOM 596 N N . PRO A 1 73 ? 14.101 -10.987 -19.461 1.00 73.19 73 PRO A N 1
ATOM 597 C CA . PRO A 1 73 ? 12.944 -11.179 -20.314 1.00 73.19 73 PRO A CA 1
ATOM 598 C C . PRO A 1 73 ? 12.803 -12.676 -20.642 1.00 73.19 73 PRO A C 1
ATOM 600 O O . PRO A 1 73 ? 13.810 -13.373 -20.810 1.00 73.19 73 PRO A O 1
ATOM 603 N N . PRO A 1 74 ? 11.577 -13.209 -20.743 1.00 67.81 74 PRO A N 1
ATOM 604 C CA . PRO A 1 74 ? 11.367 -14.560 -21.221 1.00 67.81 74 PRO A CA 1
ATOM 605 C C . PRO A 1 74 ? 11.847 -14.700 -22.676 1.00 67.81 74 PRO A C 1
ATOM 607 O O . PRO A 1 74 ? 12.044 -13.723 -23.401 1.00 67.81 74 PRO A O 1
ATOM 610 N N . SER A 1 75 ? 12.057 -15.937 -23.120 1.00 65.19 75 SER A N 1
ATOM 611 C CA . SER A 1 75 ? 12.483 -16.195 -24.499 1.00 65.19 75 SER A CA 1
ATOM 612 C C . SER A 1 75 ? 11.379 -15.836 -25.503 1.00 65.19 75 SER A C 1
ATOM 614 O O . SER A 1 75 ? 10.203 -16.105 -25.265 1.00 65.19 75 SER A O 1
ATOM 616 N N . GLY A 1 76 ? 11.765 -15.233 -26.633 1.00 61.69 76 GLY A N 1
ATOM 617 C CA . GLY A 1 76 ? 10.843 -14.859 -27.715 1.00 61.69 76 GLY A CA 1
ATOM 618 C C . GLY A 1 76 ? 10.272 -13.439 -27.647 1.00 61.69 76 GLY A C 1
ATOM 619 O O . GLY A 1 76 ? 9.447 -13.109 -28.495 1.00 61.69 76 GLY A O 1
ATOM 620 N N . TYR A 1 77 ? 10.723 -12.614 -26.696 1.00 62.91 77 TYR A N 1
ATOM 621 C CA . TYR A 1 77 ? 10.317 -11.210 -26.552 1.00 62.91 77 TYR A CA 1
ATOM 622 C C . TYR A 1 77 ? 11.407 -10.248 -27.025 1.00 62.91 77 TYR A C 1
ATOM 624 O O . TYR A 1 77 ? 12.602 -10.527 -26.887 1.00 62.91 77 TYR A O 1
ATOM 632 N N . GLY A 1 78 ? 10.991 -9.122 -27.601 1.00 60.38 78 GLY A N 1
ATOM 633 C CA . GLY A 1 78 ? 11.874 -8.122 -28.190 1.00 60.38 78 GLY A CA 1
ATOM 634 C C . GLY A 1 78 ? 11.468 -6.691 -27.854 1.00 60.38 78 GLY A C 1
ATOM 635 O O . GLY A 1 78 ? 10.441 -6.425 -27.241 1.00 60.38 78 GLY A O 1
ATOM 636 N N . VAL A 1 79 ? 12.286 -5.741 -28.304 1.00 63.09 79 VAL A N 1
ATOM 637 C CA . VAL A 1 79 ? 12.144 -4.300 -28.022 1.00 63.09 79 VAL A CA 1
ATOM 638 C C . VAL A 1 79 ? 10.822 -3.676 -28.487 1.00 63.09 79 VAL A C 1
ATOM 640 O O . VAL A 1 79 ? 10.526 -2.550 -28.124 1.00 63.09 79 VAL A O 1
ATOM 643 N N . ASN A 1 80 ? 10.017 -4.367 -29.295 1.00 65.25 80 ASN A N 1
ATOM 644 C CA . ASN A 1 80 ? 8.744 -3.841 -29.798 1.00 65.25 80 ASN A CA 1
ATOM 645 C C . ASN A 1 80 ? 7.544 -4.192 -28.901 1.00 65.25 80 ASN A C 1
ATOM 647 O O . ASN A 1 80 ? 6.437 -3.738 -29.177 1.00 65.25 80 ASN A O 1
ATOM 651 N N . ASP A 1 81 ? 7.749 -4.996 -27.854 1.00 66.62 81 ASP A N 1
ATOM 652 C CA . ASP A 1 81 ? 6.674 -5.515 -26.999 1.00 66.62 81 ASP A CA 1
ATOM 653 C C . ASP A 1 81 ? 6.330 -4.582 -25.822 1.00 66.62 81 ASP A C 1
ATOM 655 O O . ASP A 1 81 ? 5.439 -4.865 -25.029 1.00 66.62 81 ASP A O 1
ATOM 659 N N . PHE A 1 82 ? 7.038 -3.465 -25.669 1.00 69.00 82 PHE A N 1
ATOM 660 C CA . PHE A 1 82 ? 6.837 -2.513 -24.581 1.00 69.00 82 PHE A CA 1
ATOM 661 C C . PHE A 1 82 ? 7.213 -1.099 -25.026 1.00 69.00 82 PHE A C 1
ATOM 663 O O . PHE A 1 82 ? 7.888 -0.892 -26.035 1.00 69.00 82 PHE A O 1
ATOM 670 N N . ASP A 1 83 ? 6.756 -0.098 -24.275 1.00 74.62 83 ASP A N 1
ATOM 671 C CA . ASP A 1 83 ? 7.075 1.292 -24.577 1.00 74.62 83 ASP A CA 1
ATOM 672 C C . ASP A 1 83 ? 8.512 1.619 -24.154 1.00 74.62 83 ASP A C 1
ATOM 674 O O . ASP A 1 83 ? 8.791 1.856 -22.975 1.00 74.62 83 ASP A O 1
ATOM 678 N N . ASN A 1 84 ? 9.411 1.667 -25.142 1.00 76.56 84 ASN A N 1
ATOM 679 C CA . ASN A 1 84 ? 10.836 1.958 -24.951 1.00 76.56 84 ASN A CA 1
ATOM 680 C C . ASN A 1 84 ? 11.129 3.315 -24.297 1.00 76.56 84 ASN A C 1
ATOM 682 O O . ASN A 1 84 ? 12.256 3.567 -23.878 1.00 76.56 84 ASN A O 1
ATOM 686 N N . ARG A 1 85 ? 10.138 4.212 -24.212 1.00 78.31 85 ARG A N 1
ATOM 687 C CA . ARG A 1 85 ? 10.285 5.484 -23.494 1.00 78.31 85 ARG A CA 1
ATOM 688 C C . ARG A 1 85 ? 10.306 5.292 -21.982 1.00 78.31 85 ARG A C 1
ATOM 690 O O . ARG A 1 85 ? 10.842 6.148 -21.288 1.00 78.31 85 ARG A O 1
ATOM 697 N N . PHE A 1 86 ? 9.705 4.210 -21.484 1.00 79.81 86 PHE A N 1
ATOM 698 C CA . PHE A 1 86 ? 9.534 3.956 -20.052 1.00 79.81 86 PHE A CA 1
ATOM 699 C C . PHE A 1 86 ? 10.210 2.667 -19.575 1.00 79.81 86 PHE A C 1
ATOM 701 O O . PHE A 1 86 ? 10.577 2.570 -18.403 1.00 79.81 86 PHE A O 1
ATOM 708 N N . PHE A 1 87 ? 10.401 1.703 -20.475 1.00 83.62 87 PHE A N 1
ATOM 709 C CA . PHE A 1 87 ? 10.936 0.377 -20.181 1.00 83.62 87 PHE A CA 1
ATOM 710 C C . PHE A 1 87 ? 11.977 -0.007 -21.225 1.00 83.62 87 PHE A C 1
ATOM 712 O O . PHE A 1 87 ? 11.769 0.257 -22.399 1.00 83.62 87 PHE A O 1
ATOM 719 N N . TYR A 1 88 ? 13.089 -0.625 -20.845 1.00 84.38 88 TYR A N 1
ATOM 720 C CA . TYR A 1 88 ? 14.129 -1.024 -21.798 1.00 84.38 88 TYR A CA 1
ATOM 721 C C . TYR A 1 88 ? 14.833 -2.306 -21.366 1.00 84.38 88 TYR A C 1
ATOM 723 O O . TYR A 1 88 ? 14.738 -2.720 -20.214 1.00 84.38 88 TYR A O 1
ATOM 731 N N . ILE A 1 89 ? 15.520 -2.962 -22.302 1.00 83.88 89 ILE A N 1
ATOM 732 C CA . ILE A 1 89 ? 16.338 -4.142 -22.015 1.00 83.88 89 ILE A CA 1
ATOM 733 C C . ILE A 1 89 ? 17.797 -3.792 -22.284 1.00 83.88 89 ILE A C 1
ATOM 735 O O . ILE A 1 89 ? 18.151 -3.427 -23.403 1.00 83.88 89 ILE A O 1
ATOM 739 N N . GLU A 1 90 ? 18.646 -3.957 -21.277 1.00 85.00 90 GLU A N 1
ATOM 740 C CA . GLU A 1 90 ? 20.092 -3.764 -21.381 1.00 85.00 90 GLU A CA 1
ATOM 741 C C . GLU A 1 90 ? 20.800 -4.956 -20.736 1.00 85.00 90 GLU A C 1
ATOM 743 O O . GLU A 1 90 ? 20.452 -5.373 -19.632 1.00 85.00 90 GLU A O 1
ATOM 748 N N . ASN A 1 91 ? 21.777 -5.543 -21.438 1.00 84.88 91 ASN A N 1
ATOM 749 C CA . ASN A 1 91 ? 22.508 -6.735 -20.982 1.00 84.88 91 ASN A CA 1
ATOM 750 C C . ASN A 1 91 ? 21.588 -7.901 -20.566 1.00 84.88 91 ASN A C 1
ATOM 752 O O . ASN A 1 91 ? 21.865 -8.618 -19.607 1.00 84.88 91 ASN A O 1
ATOM 756 N N . HIS A 1 92 ? 20.485 -8.090 -21.301 1.00 82.00 92 HIS A N 1
ATOM 757 C CA . HIS A 1 92 ? 19.431 -9.073 -21.017 1.00 82.00 92 HIS A CA 1
ATOM 758 C C . HIS A 1 92 ? 18.653 -8.849 -19.712 1.00 82.00 92 HIS A C 1
ATOM 760 O O . HIS A 1 92 ? 17.898 -9.729 -19.316 1.00 82.00 92 HIS A O 1
ATOM 766 N N . LEU A 1 93 ? 18.783 -7.698 -19.059 1.00 82.75 93 LEU A N 1
ATOM 767 C CA . LEU A 1 93 ? 17.972 -7.327 -17.904 1.00 82.75 93 LEU A CA 1
ATOM 768 C C . LEU A 1 93 ? 16.918 -6.308 -18.323 1.00 82.75 93 LEU A C 1
ATOM 770 O O . LEU A 1 93 ? 17.181 -5.443 -19.156 1.00 82.75 93 LEU A O 1
ATOM 774 N N . CYS A 1 94 ? 15.718 -6.448 -17.775 1.00 85.19 94 CYS A N 1
ATOM 775 C CA . CYS A 1 94 ? 14.613 -5.525 -17.982 1.00 85.19 94 CYS A CA 1
ATOM 776 C C . CYS A 1 94 ? 14.735 -4.362 -16.995 1.00 85.19 94 CYS A C 1
ATOM 778 O O . CYS A 1 94 ? 14.883 -4.598 -15.804 1.00 85.19 94 CYS A O 1
ATOM 780 N N . HIS A 1 95 ? 14.608 -3.130 -17.471 1.00 84.75 95 HIS A N 1
ATOM 781 C CA . HIS A 1 95 ? 14.780 -1.913 -16.681 1.00 84.75 95 HIS A CA 1
ATOM 782 C C . HIS A 1 95 ? 13.607 -0.959 -16.879 1.00 84.75 95 HIS A C 1
ATOM 784 O O . HIS A 1 95 ? 13.006 -0.912 -17.954 1.00 84.75 95 HIS A O 1
ATOM 790 N N . TYR A 1 96 ? 13.313 -0.149 -15.867 1.00 87.69 96 TYR A N 1
ATOM 791 C CA . TYR A 1 96 ? 12.444 1.021 -15.989 1.00 87.69 96 TYR A CA 1
ATOM 792 C C . TYR A 1 96 ? 13.278 2.304 -15.950 1.00 87.69 96 TYR A C 1
ATOM 794 O O . TYR A 1 96 ? 14.345 2.355 -15.346 1.00 87.69 96 TYR A O 1
ATOM 802 N N . VAL A 1 97 ? 12.785 3.365 -16.587 1.00 87.00 97 VAL A N 1
ATOM 803 C CA . VAL A 1 97 ? 13.508 4.650 -16.659 1.00 87.00 97 VAL A CA 1
ATOM 804 C C . VAL A 1 97 ? 13.365 5.508 -15.398 1.00 87.00 97 VAL A C 1
ATOM 806 O O . VAL A 1 97 ? 14.208 6.362 -15.142 1.00 87.00 97 VAL A O 1
ATOM 809 N N . CYS A 1 98 ? 12.291 5.321 -14.624 1.00 86.56 98 CYS A N 1
ATOM 810 C CA . CYS A 1 98 ? 12.014 6.084 -13.406 1.00 86.56 98 CYS A CA 1
ATOM 811 C C . CYS A 1 98 ? 11.024 5.368 -12.472 1.00 86.56 98 CYS A C 1
ATOM 813 O O . CYS A 1 98 ? 10.296 4.461 -12.891 1.00 86.56 98 CYS A O 1
ATOM 815 N N . GLY A 1 99 ? 10.949 5.820 -11.217 1.00 84.31 99 GLY A N 1
ATOM 816 C CA . GLY A 1 99 ? 10.010 5.329 -10.207 1.00 84.31 99 GLY A CA 1
ATOM 817 C C . GLY A 1 99 ? 8.552 5.454 -10.645 1.00 84.31 99 GLY A C 1
ATOM 818 O O . GLY A 1 99 ? 7.768 4.533 -10.454 1.00 84.31 99 GLY A O 1
ATOM 819 N N . MET A 1 100 ? 8.188 6.510 -11.375 1.00 84.56 100 MET A N 1
ATOM 820 C CA . MET A 1 100 ? 6.830 6.629 -11.905 1.00 84.56 100 MET A CA 1
ATOM 821 C C . MET A 1 100 ? 6.454 5.492 -12.869 1.00 84.56 100 MET A C 1
ATOM 823 O O . MET A 1 100 ? 5.328 4.994 -12.822 1.00 84.56 100 MET A O 1
ATOM 827 N N . ALA A 1 101 ? 7.385 5.049 -13.720 1.00 85.25 101 ALA A N 1
ATOM 828 C CA . ALA A 1 101 ? 7.170 3.911 -14.612 1.00 85.25 101 ALA A CA 1
ATOM 829 C C . ALA A 1 101 ? 7.080 2.589 -13.830 1.00 85.25 101 ALA A C 1
ATOM 831 O O . ALA A 1 101 ? 6.143 1.813 -14.051 1.00 85.25 101 ALA A O 1
ATOM 832 N N . ARG A 1 102 ? 8.000 2.371 -12.872 1.00 87.94 102 ARG A N 1
ATOM 833 C CA . ARG A 1 102 ? 7.993 1.238 -11.919 1.00 87.94 102 ARG A CA 1
ATOM 834 C C . ARG A 1 102 ? 6.633 1.095 -11.252 1.00 87.94 102 ARG A C 1
ATOM 836 O O . ARG A 1 102 ? 6.048 0.015 -11.171 1.00 87.94 102 ARG A O 1
ATOM 843 N N . ASP A 1 103 ? 6.110 2.209 -10.795 1.00 84.88 103 ASP A N 1
ATOM 844 C CA . ASP A 1 103 ? 4.955 2.188 -9.944 1.00 84.88 103 ASP A CA 1
ATOM 845 C C . ASP A 1 103 ? 3.630 2.165 -10.738 1.00 84.88 103 ASP A C 1
ATOM 847 O O . ASP A 1 103 ? 2.666 1.518 -10.314 1.00 84.88 103 ASP A O 1
ATOM 851 N N . CYS A 1 104 ? 3.584 2.778 -11.932 1.00 82.06 104 CYS A N 1
ATOM 852 C CA . CYS A 1 104 ? 2.484 2.593 -12.889 1.00 82.06 104 CYS A CA 1
ATOM 853 C C . CYS A 1 104 ? 2.339 1.119 -13.293 1.00 82.06 104 CYS A C 1
ATOM 855 O O . CYS A 1 104 ? 1.212 0.621 -13.375 1.00 82.06 104 CYS A O 1
ATOM 857 N N . MET A 1 105 ? 3.465 0.420 -13.485 1.00 83.31 105 MET A N 1
ATOM 858 C CA . MET A 1 105 ? 3.506 -1.022 -13.742 1.00 83.31 105 MET A CA 1
ATOM 859 C C . MET A 1 105 ? 2.895 -1.814 -12.590 1.00 83.31 105 MET A C 1
ATOM 861 O O . MET A 1 105 ? 1.993 -2.624 -12.803 1.00 83.31 105 MET A O 1
ATOM 865 N N . ALA A 1 106 ? 3.346 -1.565 -11.358 1.00 85.19 106 ALA A N 1
ATOM 866 C CA . ALA A 1 106 ? 2.801 -2.263 -10.201 1.00 85.19 106 ALA A CA 1
ATOM 867 C C . ALA A 1 106 ? 1.299 -2.001 -10.054 1.00 85.19 106 ALA A C 1
ATOM 869 O O . ALA A 1 106 ? 0.535 -2.951 -9.904 1.00 85.19 106 ALA A O 1
ATOM 870 N N . LYS A 1 107 ? 0.856 -0.745 -10.180 1.00 81.25 107 LYS A N 1
ATOM 871 C CA . LYS A 1 107 ? -0.569 -0.387 -10.147 1.00 81.25 107 LYS A CA 1
ATOM 872 C C . LYS A 1 107 ? -1.380 -1.127 -11.216 1.00 81.25 107 LYS A C 1
ATOM 874 O O . LYS A 1 107 ? -2.449 -1.642 -10.913 1.00 81.25 107 LYS A O 1
ATOM 879 N N . HIS A 1 108 ? -0.860 -1.241 -12.437 1.00 80.50 108 HIS A N 1
ATOM 880 C CA . HIS A 1 108 ? -1.512 -2.012 -13.495 1.00 80.50 108 HIS A CA 1
ATOM 881 C C . HIS A 1 108 ? -1.671 -3.496 -13.112 1.00 80.50 108 HIS A C 1
ATOM 883 O O . HIS A 1 108 ? -2.748 -4.068 -13.276 1.00 80.50 108 HIS A O 1
ATOM 889 N N . LEU A 1 109 ? -0.630 -4.118 -12.549 1.00 82.06 109 LEU A N 1
ATOM 890 C CA . LEU A 1 109 ? -0.688 -5.509 -12.081 1.00 82.06 109 LEU A CA 1
ATOM 891 C C . LEU A 1 109 ? -1.712 -5.695 -10.952 1.00 82.06 109 LEU A C 1
ATOM 893 O O . LEU A 1 109 ? -2.459 -6.673 -10.954 1.00 82.06 109 LEU A O 1
ATOM 897 N N . TYR A 1 110 ? -1.786 -4.737 -10.029 1.00 82.50 110 TYR A N 1
ATOM 898 C CA . TYR A 1 110 ? -2.807 -4.671 -8.984 1.00 82.50 110 TYR A CA 1
ATOM 899 C C . TYR A 1 110 ? -4.226 -4.651 -9.568 1.00 82.50 110 TYR A C 1
ATOM 901 O O . TYR A 1 110 ? -5.051 -5.491 -9.219 1.00 82.50 110 TYR A O 1
ATOM 909 N N . GLU A 1 111 ? -4.495 -3.743 -10.507 1.00 79.12 111 GLU A N 1
ATOM 910 C CA . GLU A 1 111 ? -5.820 -3.565 -11.114 1.00 79.12 111 GLU A CA 1
ATOM 911 C C . GLU A 1 111 ? -6.260 -4.761 -11.973 1.00 79.12 111 GLU A C 1
ATOM 913 O O . GLU A 1 111 ? -7.452 -5.035 -12.089 1.00 79.12 111 GLU A O 1
ATOM 918 N N . LYS A 1 112 ? -5.312 -5.518 -12.539 1.00 79.19 112 LYS A N 1
ATOM 919 C CA . LYS A 1 112 ? -5.587 -6.773 -13.262 1.00 79.19 112 LYS A CA 1
ATOM 920 C C . LYS A 1 112 ? -5.669 -8.001 -12.336 1.00 79.19 112 LYS A C 1
ATOM 922 O O . LYS A 1 112 ? -5.731 -9.129 -12.831 1.00 79.19 112 LYS A O 1
ATOM 927 N N . GLY A 1 113 ? -5.643 -7.808 -11.013 1.00 77.88 113 GLY A N 1
ATOM 928 C CA . GLY A 1 113 ? -5.740 -8.882 -10.022 1.00 77.88 113 GLY A CA 1
ATOM 929 C C . GLY A 1 113 ? -4.523 -9.810 -9.990 1.00 77.88 113 GLY A C 1
ATOM 930 O O . GLY A 1 113 ? -4.650 -10.964 -9.594 1.00 77.88 113 GLY A O 1
ATOM 931 N N . LYS A 1 114 ? -3.350 -9.332 -10.427 1.00 83.31 114 LYS A N 1
ATOM 932 C CA . LYS A 1 114 ? -2.087 -10.091 -10.495 1.00 83.31 114 LYS A CA 1
ATOM 933 C C . LYS A 1 114 ? -1.215 -9.910 -9.261 1.00 83.31 114 LYS A C 1
ATOM 935 O O . LYS A 1 114 ? 0.007 -9.860 -9.349 1.00 83.31 114 LYS A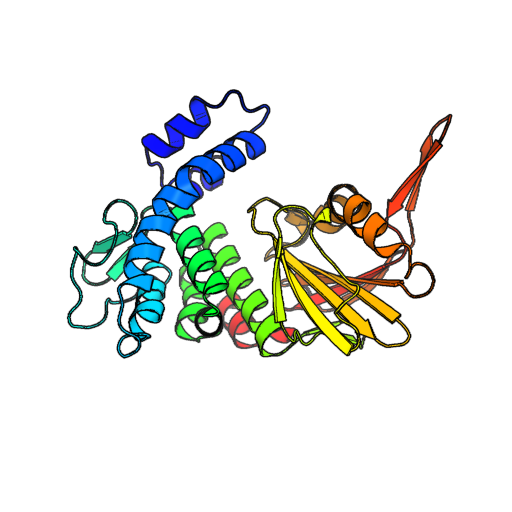 O 1
ATOM 940 N N . MET A 1 115 ? -1.836 -9.787 -8.094 1.00 85.00 115 MET A N 1
ATOM 941 C CA . MET A 1 115 ? -1.138 -9.481 -6.846 1.00 85.00 115 MET A CA 1
ATOM 942 C C . MET A 1 115 ? -0.235 -10.610 -6.344 1.00 85.00 115 MET A C 1
ATOM 944 O O . MET A 1 115 ? 0.688 -10.365 -5.567 1.00 85.00 115 MET A O 1
ATOM 948 N N . GLU A 1 116 ? -0.455 -11.844 -6.802 1.00 86.19 116 GLU A N 1
ATOM 949 C CA . GLU A 1 116 ? 0.361 -13.006 -6.456 1.00 86.19 116 GLU A CA 1
ATOM 950 C C . GLU A 1 116 ? 1.852 -12.787 -6.742 1.00 86.19 116 GLU A C 1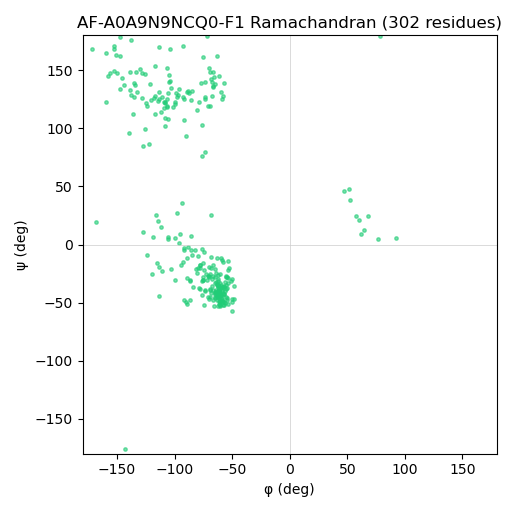
ATOM 952 O O . GLU A 1 116 ? 2.699 -13.334 -6.029 1.00 86.19 116 GLU A O 1
ATOM 957 N N . VAL A 1 117 ? 2.172 -11.941 -7.726 1.00 86.19 117 VAL A N 1
ATOM 958 C CA . VAL A 1 117 ? 3.545 -11.610 -8.120 1.00 86.19 117 VAL A CA 1
ATOM 959 C C . VAL A 1 117 ? 4.323 -10.932 -6.993 1.00 86.19 117 VAL A C 1
ATOM 961 O O . VAL A 1 117 ? 5.500 -11.229 -6.813 1.00 86.19 117 VAL A O 1
ATOM 964 N N . PHE A 1 118 ? 3.662 -10.101 -6.183 1.00 90.25 118 PHE A N 1
ATOM 965 C CA . PHE A 1 118 ? 4.288 -9.362 -5.082 1.00 90.25 118 PHE A CA 1
ATOM 966 C C . PHE A 1 118 ? 4.529 -10.242 -3.848 1.00 90.25 118 PHE A C 1
ATOM 968 O O . PHE A 1 118 ? 5.335 -9.906 -2.988 1.00 90.25 118 PHE A O 1
ATOM 975 N N . THR A 1 119 ? 3.857 -11.397 -3.770 1.00 91.12 119 THR A N 1
ATOM 976 C CA . THR A 1 119 ? 4.116 -12.424 -2.742 1.00 91.12 119 THR A CA 1
ATOM 977 C C . THR A 1 119 ? 5.132 -13.473 -3.191 1.00 91.12 119 THR A C 1
ATOM 979 O O . THR A 1 119 ? 5.446 -14.390 -2.436 1.00 91.12 119 THR A O 1
ATOM 982 N N . ASN A 1 120 ? 5.618 -13.390 -4.433 1.00 90.19 120 ASN A N 1
ATOM 983 C CA . ASN A 1 120 ? 6.588 -14.336 -4.960 1.00 90.19 120 ASN A CA 1
ATOM 984 C C . ASN A 1 120 ? 7.966 -14.080 -4.343 1.00 90.19 120 ASN A C 1
ATOM 986 O O . ASN A 1 120 ? 8.409 -12.935 -4.253 1.00 90.19 120 ASN A O 1
ATOM 990 N N . ILE A 1 121 ? 8.688 -15.151 -4.016 1.00 89.50 121 ILE A N 1
ATOM 991 C CA . ILE A 1 121 ? 10.038 -15.051 -3.461 1.00 89.50 121 ILE A CA 1
ATOM 992 C C . ILE A 1 121 ? 10.991 -14.251 -4.357 1.00 89.50 121 ILE A C 1
ATOM 994 O O . ILE A 1 121 ? 11.830 -13.537 -3.835 1.00 89.50 121 ILE A O 1
ATOM 998 N N . LYS A 1 122 ? 10.821 -14.287 -5.689 1.00 87.44 122 LYS A N 1
ATOM 999 C CA . LYS A 1 122 ? 11.622 -13.488 -6.633 1.00 87.44 122 LYS A CA 1
ATOM 1000 C C . LYS A 1 122 ? 11.436 -11.981 -6.443 1.00 87.44 122 LYS A C 1
ATOM 1002 O O . LYS A 1 122 ? 12.378 -11.231 -6.663 1.00 87.44 122 LYS A O 1
ATOM 1007 N N . TRP A 1 123 ? 10.232 -11.544 -6.066 1.00 89.88 123 TRP A N 1
ATOM 1008 C CA . TRP A 1 123 ? 9.961 -10.149 -5.718 1.00 89.88 123 TRP A CA 1
ATOM 1009 C C . TRP A 1 123 ? 10.543 -9.823 -4.345 1.00 89.88 123 TRP A C 1
ATOM 1011 O O . TRP A 1 123 ? 11.304 -8.871 -4.205 1.00 89.88 123 TRP A O 1
ATOM 1021 N N . ILE A 1 124 ? 10.219 -10.641 -3.340 1.00 91.19 124 ILE A N 1
ATOM 1022 C CA . ILE A 1 124 ? 10.609 -10.396 -1.946 1.00 91.19 124 ILE A CA 1
ATOM 1023 C C . ILE A 1 124 ? 12.136 -10.404 -1.794 1.00 91.19 124 ILE A C 1
ATOM 1025 O O . ILE A 1 124 ? 12.683 -9.529 -1.130 1.00 91.19 124 ILE A O 1
ATOM 1029 N N . SER A 1 125 ? 12.846 -11.311 -2.470 1.00 90.12 125 SER A N 1
ATOM 1030 C CA . SER A 1 125 ? 14.309 -11.351 -2.426 1.00 90.12 125 SER A CA 1
ATOM 1031 C C . SER A 1 125 ? 14.951 -10.083 -2.988 1.00 90.12 125 SER A C 1
ATOM 1033 O O . SER A 1 125 ? 16.048 -9.733 -2.582 1.00 90.12 125 SER A O 1
ATOM 1035 N N . CYS A 1 126 ? 14.288 -9.346 -3.891 1.00 88.06 126 CYS A N 1
ATOM 1036 C CA . CYS A 1 126 ? 14.842 -8.087 -4.398 1.00 88.06 126 CYS A CA 1
ATOM 1037 C C . CYS A 1 126 ? 14.941 -6.993 -3.324 1.00 88.06 126 CYS A C 1
ATOM 1039 O O . CYS A 1 126 ? 15.725 -6.066 -3.508 1.00 88.06 126 CYS A O 1
ATOM 1041 N N . ILE A 1 127 ? 14.241 -7.111 -2.188 1.00 89.88 127 ILE A N 1
ATOM 1042 C CA . ILE A 1 127 ? 14.361 -6.171 -1.060 1.00 89.88 127 ILE A CA 1
ATOM 1043 C C . ILE A 1 127 ? 15.827 -6.031 -0.609 1.00 89.88 127 ILE A C 1
ATOM 1045 O O . ILE A 1 127 ? 16.268 -4.921 -0.305 1.00 89.88 127 ILE A O 1
ATOM 1049 N N . GLU A 1 128 ? 16.603 -7.122 -0.627 1.00 87.56 128 GLU A N 1
ATOM 1050 C CA . GLU A 1 128 ? 18.014 -7.117 -0.211 1.00 87.56 128 GLU A CA 1
ATOM 1051 C C . GLU A 1 128 ? 18.906 -6.304 -1.167 1.00 87.56 128 GLU A C 1
ATOM 1053 O O . GLU A 1 128 ? 19.883 -5.680 -0.749 1.00 87.56 128 GLU A O 1
ATOM 1058 N N . LYS A 1 129 ? 18.537 -6.248 -2.455 1.00 85.44 129 LYS A N 1
ATOM 1059 C CA . LYS A 1 129 ? 19.298 -5.544 -3.497 1.00 85.44 129 LYS A CA 1
ATOM 1060 C C . LYS A 1 129 ? 19.229 -4.026 -3.336 1.00 85.44 129 LYS A C 1
ATOM 1062 O O . LYS A 1 129 ? 20.160 -3.323 -3.717 1.00 85.44 129 LYS A O 1
ATOM 1067 N N . PHE A 1 130 ? 18.157 -3.515 -2.730 1.00 82.75 130 PHE A N 1
ATOM 1068 C CA . PHE A 1 130 ? 17.891 -2.079 -2.611 1.00 82.75 130 PHE A CA 1
ATOM 1069 C C . PHE A 1 130 ? 18.313 -1.482 -1.262 1.00 82.75 130 PHE A C 1
ATOM 1071 O O . PHE A 1 130 ? 17.791 -0.452 -0.841 1.00 82.75 130 PHE A O 1
ATOM 1078 N N . LYS A 1 131 ? 19.307 -2.070 -0.582 1.00 78.38 131 LYS A N 1
ATOM 1079 C CA . LYS A 1 131 ? 19.824 -1.569 0.709 1.00 78.38 131 LYS A CA 1
ATOM 1080 C C . LYS A 1 131 ? 20.257 -0.096 0.674 1.00 78.38 131 LYS A C 1
ATOM 1082 O O . LYS A 1 131 ? 20.076 0.610 1.661 1.00 78.38 131 LYS A O 1
ATOM 1087 N N . ASN A 1 132 ? 20.769 0.364 -0.469 1.00 80.00 132 ASN A N 1
ATOM 1088 C CA . ASN A 1 132 ? 21.227 1.742 -0.680 1.00 80.00 132 ASN A CA 1
ATOM 1089 C C . ASN A 1 132 ? 20.178 2.647 -1.350 1.00 80.00 132 ASN A C 1
ATOM 1091 O O . ASN A 1 132 ? 20.468 3.811 -1.609 1.00 80.00 132 ASN A O 1
ATOM 1095 N N . ASN A 1 133 ? 18.977 2.134 -1.639 1.00 80.88 133 ASN A N 1
ATOM 1096 C CA . ASN A 1 133 ? 17.869 2.918 -2.180 1.00 80.88 133 ASN A CA 1
ATOM 1097 C C . ASN A 1 133 ? 16.613 2.714 -1.312 1.00 80.88 133 ASN A C 1
ATOM 1099 O O . ASN A 1 133 ? 15.776 1.861 -1.621 1.00 80.88 133 ASN A O 1
ATOM 1103 N N . PRO A 1 134 ? 16.478 3.484 -0.214 1.00 81.44 134 PRO A N 1
ATOM 1104 C CA . PRO A 1 134 ? 15.365 3.345 0.719 1.00 81.44 134 PRO A CA 1
ATOM 1105 C C . PRO A 1 134 ? 13.989 3.499 0.066 1.00 81.44 134 PRO A C 1
ATOM 1107 O O . PRO A 1 134 ? 13.086 2.758 0.432 1.00 81.44 134 PRO A O 1
ATOM 1110 N N . SER A 1 135 ? 13.835 4.389 -0.924 1.00 80.56 135 SER A N 1
ATOM 1111 C CA . SER A 1 135 ? 12.559 4.600 -1.631 1.00 80.56 135 SER A CA 1
ATOM 1112 C C . SER A 1 135 ? 12.106 3.328 -2.352 1.00 80.56 135 SER A C 1
ATOM 1114 O O . SER A 1 135 ? 11.008 2.823 -2.121 1.00 80.56 135 SER A O 1
ATOM 1116 N N . VAL A 1 136 ? 12.998 2.734 -3.156 1.00 82.56 136 VAL A N 1
ATOM 1117 C CA . VAL A 1 136 ? 12.707 1.472 -3.854 1.00 82.56 136 VAL A CA 1
ATOM 1118 C C . VAL A 1 136 ? 12.490 0.342 -2.846 1.00 82.56 136 VAL A C 1
ATOM 1120 O O . VAL A 1 136 ? 11.568 -0.456 -2.997 1.00 82.56 136 VAL A O 1
ATOM 1123 N N . LYS A 1 137 ? 13.300 0.278 -1.783 1.00 88.06 137 LYS A N 1
ATOM 1124 C CA . LYS A 1 137 ? 13.155 -0.743 -0.739 1.00 88.06 137 LYS A CA 1
ATOM 1125 C C . LYS A 1 137 ? 11.774 -0.687 -0.078 1.00 88.06 137 LYS A C 1
ATOM 1127 O O . LYS A 1 137 ? 11.123 -1.724 0.037 1.00 88.06 137 LYS A O 1
ATOM 1132 N N . VAL A 1 138 ? 11.326 0.506 0.322 1.00 87.69 138 VAL A N 1
ATOM 1133 C CA . VAL A 1 138 ? 9.994 0.744 0.902 1.00 87.69 138 VAL A CA 1
ATOM 1134 C C . VAL A 1 138 ? 8.906 0.306 -0.076 1.00 87.69 138 VAL A C 1
ATOM 1136 O O . VAL A 1 138 ? 8.059 -0.502 0.294 1.00 87.69 138 VAL A O 1
ATOM 1139 N N . PHE A 1 139 ? 8.998 0.710 -1.345 1.00 88.56 139 PHE A N 1
ATOM 1140 C CA . PHE A 1 139 ? 8.038 0.315 -2.377 1.00 88.56 139 PHE A CA 1
ATOM 1141 C C . PHE A 1 139 ? 7.875 -1.212 -2.496 1.00 88.56 139 PHE A C 1
ATOM 1143 O O . PHE A 1 139 ? 6.755 -1.731 -2.515 1.00 88.56 139 PHE A O 1
ATOM 1150 N N . PHE A 1 140 ? 8.983 -1.959 -2.544 1.00 90.88 140 PHE A N 1
ATOM 1151 C CA . PHE A 1 140 ? 8.940 -3.423 -2.634 1.00 90.88 140 PHE A CA 1
ATOM 1152 C C . PHE A 1 140 ? 8.275 -4.064 -1.412 1.00 90.88 140 PHE A C 1
ATOM 1154 O O . PHE A 1 140 ? 7.490 -5.007 -1.564 1.00 90.88 140 PHE A O 1
ATOM 1161 N N . VAL A 1 141 ? 8.582 -3.546 -0.220 1.00 93.00 141 VAL A N 1
ATOM 1162 C CA . VAL A 1 141 ? 8.040 -4.015 1.060 1.00 93.00 141 VAL A CA 1
ATOM 1163 C C . VAL A 1 141 ? 6.545 -3.732 1.153 1.00 93.00 141 VAL A C 1
ATOM 1165 O O . VAL A 1 141 ? 5.783 -4.643 1.475 1.00 93.00 141 VAL A O 1
ATOM 1168 N N . GLU A 1 142 ? 6.111 -2.517 0.822 1.00 93.00 142 GLU A N 1
ATOM 1169 C CA . GLU A 1 142 ? 4.700 -2.123 0.813 1.00 93.00 142 GLU A CA 1
ATOM 1170 C C . GLU A 1 142 ? 3.879 -3.033 -0.098 1.00 93.00 142 GLU A C 1
ATOM 1172 O O . GLU A 1 142 ? 2.870 -3.598 0.332 1.00 93.00 142 GLU A O 1
ATOM 1177 N N . LYS A 1 143 ? 4.333 -3.249 -1.344 1.00 92.00 143 LYS A N 1
ATOM 1178 C CA . LYS A 1 143 ? 3.599 -4.105 -2.288 1.00 92.00 143 LYS A CA 1
ATOM 1179 C C . LYS A 1 143 ? 3.521 -5.548 -1.803 1.00 92.00 143 LYS A C 1
ATOM 1181 O O . LYS A 1 143 ? 2.454 -6.164 -1.863 1.00 92.00 143 LYS A O 1
ATOM 1186 N N . ALA A 1 144 ? 4.619 -6.075 -1.266 1.00 94.38 144 ALA A N 1
ATOM 1187 C CA . ALA A 1 144 ? 4.646 -7.420 -0.707 1.00 94.38 144 ALA A CA 1
ATOM 1188 C C . ALA A 1 144 ? 3.725 -7.555 0.520 1.00 94.38 144 ALA A C 1
ATOM 1190 O O . ALA A 1 144 ? 3.021 -8.562 0.644 1.00 94.38 144 ALA A O 1
ATOM 1191 N N . CYS A 1 145 ? 3.672 -6.543 1.392 1.00 95.94 145 CYS A N 1
ATOM 1192 C CA . CYS A 1 145 ? 2.791 -6.517 2.560 1.00 95.94 145 CYS A CA 1
ATOM 1193 C C . CYS A 1 145 ? 1.321 -6.464 2.151 1.00 95.94 145 CYS A C 1
ATOM 1195 O O . CYS A 1 145 ? 0.560 -7.346 2.539 1.00 95.94 145 CYS A O 1
ATOM 1197 N N . ILE A 1 146 ? 0.930 -5.504 1.308 1.00 94.81 146 ILE A N 1
ATOM 1198 C CA . ILE A 1 146 ? -0.448 -5.370 0.812 1.00 94.81 146 ILE A CA 1
ATOM 1199 C C . ILE A 1 146 ? -0.907 -6.677 0.153 1.00 94.81 146 ILE A C 1
ATOM 1201 O O . ILE A 1 146 ? -2.000 -7.173 0.433 1.00 94.81 146 ILE A O 1
ATOM 1205 N N . ALA A 1 147 ? -0.066 -7.280 -0.692 1.00 94.62 147 ALA A N 1
ATOM 1206 C CA . ALA A 1 147 ? -0.408 -8.539 -1.342 1.00 94.62 147 ALA A CA 1
ATOM 1207 C C . ALA A 1 147 ? -0.494 -9.723 -0.372 1.00 94.62 147 ALA A C 1
ATOM 1209 O O . ALA A 1 147 ? -1.363 -10.583 -0.528 1.00 94.62 147 ALA A O 1
ATOM 1210 N N . SER A 1 148 ? 0.354 -9.751 0.656 1.00 96.5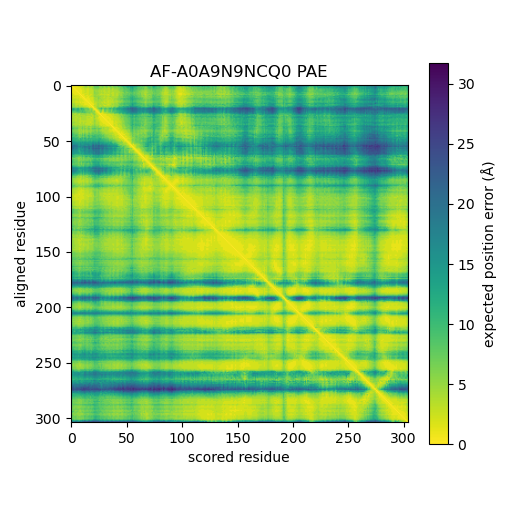6 148 SER A N 1
ATOM 1211 C CA . SER A 1 148 ? 0.308 -10.774 1.703 1.00 96.56 148 SER A CA 1
ATOM 1212 C C . SER A 1 148 ? -0.941 -10.636 2.578 1.00 96.56 148 SER A C 1
ATOM 1214 O O . SER A 1 148 ? -1.591 -11.646 2.836 1.00 96.56 148 SER A O 1
ATOM 1216 N N . ILE A 1 149 ? -1.337 -9.413 2.950 1.00 96.88 149 ILE A N 1
ATOM 1217 C CA . ILE A 1 149 ? -2.585 -9.134 3.682 1.00 96.88 149 ILE A CA 1
ATOM 1218 C C . ILE A 1 149 ? -3.787 -9.586 2.857 1.00 96.88 149 ILE A C 1
ATOM 1220 O O . ILE A 1 149 ? -4.633 -10.322 3.353 1.00 96.88 149 ILE A O 1
ATOM 1224 N N . PHE A 1 150 ? -3.851 -9.218 1.576 1.00 95.44 150 PHE A N 1
ATOM 1225 C CA . PHE A 1 150 ? -4.944 -9.654 0.710 1.00 95.44 150 PHE A CA 1
ATOM 1226 C C . PHE A 1 150 ? -5.016 -11.187 0.617 1.00 95.44 150 PHE A C 1
ATOM 1228 O O . PHE A 1 150 ? -6.077 -11.791 0.791 1.00 95.44 150 PHE A O 1
ATOM 1235 N N . LYS A 1 151 ? -3.870 -11.850 0.421 1.00 94.88 151 LYS A N 1
ATOM 1236 C CA . LYS A 1 151 ? -3.791 -13.305 0.240 1.00 94.88 151 LYS A CA 1
ATOM 1237 C C . LYS A 1 151 ? -4.019 -14.109 1.520 1.00 94.88 151 LYS A C 1
ATOM 1239 O O . LYS A 1 151 ? -4.701 -15.131 1.456 1.00 94.88 151 LYS A O 1
ATOM 1244 N N . ASN A 1 152 ? -3.513 -13.672 2.667 1.00 95.62 152 ASN A N 1
ATOM 1245 C CA . ASN A 1 152 ? -3.492 -14.470 3.900 1.00 95.62 152 ASN A CA 1
ATOM 1246 C C . ASN A 1 152 ? -4.359 -13.885 5.023 1.00 95.62 152 ASN A C 1
ATOM 1248 O O . ASN A 1 152 ? -4.713 -14.606 5.952 1.00 95.62 152 ASN A O 1
ATOM 1252 N N . GLY A 1 153 ? -4.750 -12.619 4.911 1.00 96.50 15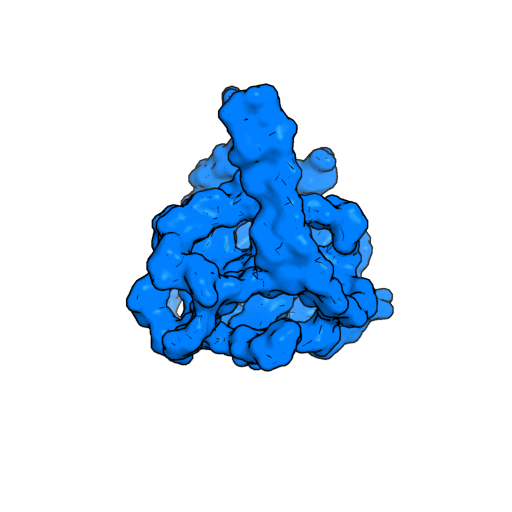3 GLY A N 1
ATOM 1253 C CA . GLY A 1 153 ? -5.325 -11.846 6.002 1.00 96.50 153 GLY A CA 1
ATOM 1254 C C . GLY A 1 153 ? -4.266 -11.329 6.975 1.00 96.50 153 GLY A C 1
ATOM 1255 O O . GLY A 1 153 ? -3.069 -11.567 6.810 1.00 96.50 153 GLY A O 1
ATOM 1256 N N . ILE A 1 154 ? -4.726 -10.602 7.985 1.00 96.56 154 ILE A N 1
ATOM 1257 C CA . ILE A 1 154 ? -3.919 -10.039 9.066 1.00 96.56 154 ILE A CA 1
ATOM 1258 C C . ILE A 1 154 ? -4.719 -10.086 10.368 1.00 96.56 154 ILE A C 1
ATOM 1260 O O . ILE A 1 154 ? -5.916 -9.796 10.388 1.00 96.56 154 ILE A O 1
ATOM 1264 N N . MET A 1 155 ? -4.068 -10.469 11.465 1.00 95.44 155 MET A N 1
ATOM 1265 C CA . MET A 1 155 ? -4.686 -10.475 12.789 1.00 95.44 155 MET A CA 1
ATOM 1266 C C . MET A 1 155 ? -4.269 -9.222 13.554 1.00 95.44 155 MET A C 1
ATOM 1268 O O . MET A 1 155 ? -3.084 -9.021 13.792 1.00 95.44 155 MET A O 1
ATOM 1272 N N . ALA A 1 156 ? -5.236 -8.402 13.958 1.00 94.56 156 ALA A N 1
ATOM 1273 C CA . ALA A 1 156 ? -4.999 -7.180 14.723 1.00 94.56 156 ALA A CA 1
ATOM 1274 C C . ALA A 1 156 ? -6.051 -7.059 15.827 1.00 94.56 156 ALA A C 1
ATOM 1276 O O . ALA A 1 156 ? -7.242 -7.215 15.560 1.00 94.56 156 ALA A O 1
ATOM 1277 N N . ASN A 1 157 ? -5.621 -6.839 17.073 1.00 93.00 157 ASN A N 1
ATOM 1278 C CA . ASN A 1 157 ? -6.508 -6.778 18.240 1.00 93.00 157 ASN A CA 1
ATOM 1279 C C . ASN A 1 157 ? -7.532 -7.942 18.295 1.00 93.00 157 ASN A C 1
ATOM 1281 O O . ASN A 1 157 ? -8.730 -7.752 18.497 1.00 93.00 157 ASN A O 1
ATOM 1285 N N . ARG A 1 158 ? -7.070 -9.181 18.061 1.00 90.88 158 ARG A N 1
ATOM 1286 C CA . ARG A 1 158 ? -7.900 -10.412 18.015 1.00 90.88 158 ARG A CA 1
ATOM 1287 C C . ARG A 1 158 ? -8.983 -10.438 16.924 1.00 90.88 158 ARG A C 1
ATOM 1289 O O . ARG A 1 158 ? -9.789 -11.366 16.897 1.00 90.88 158 ARG A O 1
ATOM 1296 N N . VAL A 1 159 ? -8.987 -9.473 16.010 1.00 93.38 159 VAL A N 1
ATOM 1297 C CA . VAL A 1 159 ? -9.832 -9.459 14.816 1.00 93.38 159 VAL A CA 1
ATOM 1298 C C . VAL A 1 159 ? -9.013 -9.997 13.647 1.00 93.38 159 VAL A C 1
ATOM 1300 O O . VAL A 1 159 ? -7.887 -9.560 13.414 1.00 93.38 159 VAL A O 1
ATOM 1303 N N . ASN A 1 160 ? -9.562 -10.972 12.922 1.00 94.94 160 ASN A N 1
ATOM 1304 C CA . ASN A 1 160 ? -8.958 -11.470 11.690 1.00 94.94 160 ASN A CA 1
ATOM 1305 C C . ASN A 1 160 ? -9.515 -10.688 10.497 1.00 94.94 160 ASN A C 1
ATOM 1307 O O . ASN A 1 160 ? -10.663 -10.890 10.100 1.00 94.94 160 ASN A O 1
ATOM 1311 N N . PHE A 1 161 ? -8.698 -9.815 9.921 1.00 96.62 161 PHE A N 1
ATOM 1312 C CA . PHE A 1 161 ? -9.011 -9.115 8.687 1.00 96.62 161 PHE A CA 1
ATOM 1313 C C . PHE A 1 161 ? -8.506 -9.943 7.518 1.00 96.62 161 PHE A C 1
ATOM 1315 O O . PHE A 1 161 ? -7.345 -9.846 7.126 1.00 96.62 161 PHE A O 1
ATOM 1322 N N . LYS A 1 162 ? -9.379 -10.780 6.966 1.00 96.38 162 LYS A N 1
ATOM 1323 C CA . LYS A 1 162 ? -9.097 -11.551 5.759 1.00 96.38 162 LYS A CA 1
ATOM 1324 C C . LYS A 1 162 ? -9.922 -10.977 4.608 1.00 96.38 162 LYS A C 1
ATOM 1326 O O . LYS A 1 162 ? -11.110 -11.271 4.564 1.00 96.38 162 LYS A O 1
ATOM 1331 N N . PRO A 1 163 ? -9.322 -10.183 3.702 1.00 95.06 163 PRO A N 1
ATOM 1332 C CA . PRO A 1 163 ? -10.062 -9.592 2.597 1.00 95.06 163 PRO A CA 1
ATOM 1333 C C . PRO A 1 163 ? -10.706 -10.645 1.695 1.00 95.06 163 PRO A C 1
ATOM 1335 O O . PRO A 1 163 ? -10.035 -11.592 1.267 1.00 95.06 163 PRO A O 1
ATOM 1338 N N . ASP A 1 164 ? -11.988 -10.449 1.406 1.00 93.31 164 ASP A N 1
ATOM 1339 C CA . ASP A 1 164 ? -12.754 -11.180 0.398 1.00 93.31 164 ASP A CA 1
ATOM 1340 C C . ASP A 1 164 ? -12.559 -10.567 -0.989 1.00 93.31 164 ASP A C 1
ATOM 1342 O O . ASP A 1 164 ? -12.509 -11.285 -1.987 1.00 93.31 164 ASP A O 1
ATOM 1346 N N . ASP A 1 165 ? -12.445 -9.239 -1.042 1.00 91.25 165 ASP A N 1
ATOM 1347 C CA . ASP A 1 165 ? -12.272 -8.474 -2.271 1.00 91.25 165 ASP A CA 1
ATOM 1348 C C . ASP A 1 165 ? -11.530 -7.154 -1.994 1.00 91.25 165 ASP A C 1
ATOM 1350 O O . ASP A 1 165 ? -11.261 -6.781 -0.843 1.00 91.25 165 ASP A O 1
ATOM 1354 N N . MET A 1 166 ? -11.156 -6.464 -3.066 1.00 90.12 166 MET A N 1
ATOM 1355 C CA . MET A 1 166 ? -10.371 -5.241 -3.042 1.00 90.12 166 MET A CA 1
ATOM 1356 C C . MET A 1 166 ? -10.964 -4.186 -3.964 1.00 90.12 166 MET A C 1
ATOM 1358 O O . MET A 1 166 ? -11.293 -4.454 -5.115 1.00 90.12 166 MET A O 1
ATOM 1362 N N . GLU A 1 167 ? -11.002 -2.947 -3.485 1.00 89.25 167 GLU A N 1
ATOM 1363 C CA . GLU A 1 167 ? -11.407 -1.803 -4.292 1.00 89.25 167 GLU A CA 1
ATOM 1364 C C . GLU A 1 167 ? -10.378 -0.685 -4.214 1.00 89.25 167 GLU A C 1
ATOM 1366 O O . GLU A 1 167 ? -9.728 -0.453 -3.199 1.00 89.25 167 GLU A O 1
ATOM 1371 N N . PHE A 1 168 ? -10.249 0.044 -5.312 1.00 85.88 168 PHE A N 1
ATOM 1372 C CA . PHE A 1 168 ? -9.371 1.195 -5.390 1.00 85.88 168 PHE A CA 1
ATOM 1373 C C . PHE A 1 168 ? -10.184 2.482 -5.304 1.00 85.88 168 PHE A C 1
ATOM 1375 O O . PHE A 1 168 ? -11.161 2.620 -6.040 1.00 85.88 168 PHE A O 1
ATOM 1382 N N . PHE A 1 169 ? -9.747 3.456 -4.506 1.00 84.31 169 PHE A N 1
ATOM 1383 C CA . PHE A 1 169 ? -10.458 4.730 -4.353 1.00 84.31 169 PHE A CA 1
ATOM 1384 C C . PHE A 1 169 ? -9.563 5.944 -4.635 1.00 84.31 169 PHE A C 1
ATOM 1386 O O . PHE A 1 169 ? -8.358 5.925 -4.386 1.00 84.31 169 PHE A O 1
ATOM 1393 N N . TYR A 1 170 ? -10.162 7.001 -5.191 1.00 76.94 170 TYR A N 1
ATOM 1394 C CA . TYR A 1 170 ? -9.526 8.319 -5.359 1.00 76.94 170 TYR A CA 1
ATOM 1395 C C . TYR A 1 170 ? -9.948 9.314 -4.274 1.00 76.94 170 TYR A C 1
ATOM 1397 O O . TYR A 1 170 ? -9.188 10.216 -3.941 1.00 76.94 170 TYR A O 1
ATOM 1405 N N . ASP A 1 171 ? -11.171 9.157 -3.770 1.00 78.69 171 ASP A N 1
ATOM 1406 C CA . ASP A 1 171 ? -11.806 10.008 -2.766 1.00 78.69 171 ASP A CA 1
ATOM 1407 C C . ASP A 1 171 ? -12.536 9.082 -1.787 1.00 78.69 171 ASP A C 1
ATOM 1409 O O . ASP A 1 171 ? -13.250 8.164 -2.207 1.00 78.69 171 ASP A O 1
ATOM 1413 N N . GLU A 1 172 ? -12.359 9.310 -0.487 1.00 82.19 172 GLU A N 1
ATOM 1414 C CA . GLU A 1 172 ? -12.944 8.491 0.579 1.00 82.19 172 GLU A CA 1
ATOM 1415 C C . GLU A 1 172 ? -14.476 8.478 0.523 1.00 82.19 172 GLU A C 1
ATOM 1417 O O . GLU A 1 172 ? -15.117 7.520 0.957 1.00 82.19 172 GLU A O 1
ATOM 1422 N N . LYS A 1 173 ? -15.086 9.519 -0.057 1.00 79.94 173 LYS A N 1
ATOM 1423 C CA . LYS A 1 173 ? -16.540 9.616 -0.244 1.00 79.94 173 LYS A CA 1
ATOM 1424 C C . LYS A 1 173 ? -17.084 8.549 -1.189 1.00 79.94 173 LYS A C 1
ATOM 1426 O O . LYS A 1 173 ? -18.281 8.271 -1.155 1.00 79.94 173 LYS A O 1
ATOM 1431 N N . GLN A 1 174 ? -16.234 7.970 -2.038 1.00 79.31 174 GLN A N 1
ATOM 1432 C CA . GLN A 1 174 ? -16.617 6.914 -2.978 1.00 79.31 174 GLN A CA 1
ATOM 1433 C C . GLN A 1 174 ? -16.750 5.549 -2.296 1.00 79.31 174 GLN A C 1
ATOM 1435 O O . GLN A 1 174 ? -17.396 4.664 -2.854 1.00 79.31 174 GLN A O 1
ATOM 1440 N N . ILE A 1 175 ? -16.180 5.383 -1.098 1.00 83.75 175 ILE A N 1
ATOM 1441 C CA . ILE A 1 175 ? -16.196 4.120 -0.363 1.00 83.75 175 ILE A CA 1
ATOM 1442 C C . ILE A 1 175 ? -17.619 3.853 0.146 1.00 83.75 175 ILE A C 1
ATOM 1444 O O . ILE A 1 175 ? -18.185 4.640 0.910 1.00 83.75 175 ILE A O 1
ATOM 1448 N N . ARG A 1 176 ? -18.210 2.735 -0.295 1.00 75.56 176 ARG A N 1
ATOM 1449 C CA . ARG A 1 176 ? -19.571 2.311 0.069 1.00 75.56 176 ARG A CA 1
ATOM 1450 C C . ARG A 1 176 ? -19.527 1.070 0.956 1.00 75.56 176 ARG A C 1
ATOM 1452 O O . ARG A 1 176 ? -18.953 0.057 0.577 1.00 75.56 176 ARG A O 1
ATOM 1459 N N . PHE A 1 177 ? -20.195 1.142 2.107 1.00 72.19 177 PHE A N 1
ATOM 1460 C CA . PHE A 1 177 ? -20.136 0.101 3.147 1.00 72.19 177 PHE A CA 1
ATOM 1461 C C . PHE A 1 177 ? -21.363 -0.815 3.194 1.00 72.19 177 PHE A C 1
ATOM 1463 O O . PHE A 1 177 ? -21.290 -1.928 3.697 1.00 72.19 177 PHE A O 1
ATOM 1470 N N . TYR A 1 178 ? -22.495 -0.361 2.655 1.00 63.59 178 TYR A N 1
ATOM 1471 C CA . TYR A 1 178 ? -23.812 -0.969 2.875 1.00 63.59 178 TYR A CA 1
ATOM 1472 C C . TYR A 1 178 ? -24.005 -2.366 2.254 1.00 63.59 178 TYR A C 1
ATOM 1474 O O . TYR A 1 178 ? -25.001 -3.021 2.545 1.00 63.59 178 TYR A O 1
ATOM 1482 N N . SER A 1 179 ? -23.089 -2.828 1.398 1.00 62.66 179 SER A N 1
ATOM 1483 C CA . SER A 1 179 ? -23.182 -4.105 0.672 1.00 62.66 179 SER A CA 1
ATOM 1484 C C . SER A 1 179 ? -22.256 -5.209 1.200 1.00 62.66 179 SER A C 1
ATOM 1486 O O . SER A 1 179 ? -22.169 -6.266 0.574 1.00 62.66 179 SER A O 1
ATOM 1488 N N . ASN A 1 180 ? -21.556 -4.977 2.316 1.00 71.75 180 ASN A N 1
ATOM 1489 C CA . ASN A 1 180 ? -20.410 -5.799 2.725 1.00 71.75 180 ASN A CA 1
ATOM 1490 C C . ASN A 1 180 ? -20.647 -6.590 4.020 1.00 71.75 180 ASN A C 1
ATOM 1492 O O . ASN A 1 180 ? -19.690 -7.014 4.661 1.00 71.75 180 ASN A O 1
ATOM 1496 N N . GLU A 1 181 ? -21.902 -6.805 4.422 1.00 80.81 181 GLU A N 1
ATOM 1497 C CA . GLU A 1 181 ? -22.205 -7.600 5.615 1.00 80.81 181 GLU A CA 1
ATOM 1498 C C . GLU A 1 181 ? -21.614 -9.015 5.504 1.00 80.81 181 GLU A C 1
ATOM 1500 O O . GLU A 1 181 ? -21.803 -9.713 4.506 1.00 80.81 181 GLU A O 1
ATOM 1505 N N . GLY A 1 182 ? -20.866 -9.421 6.532 1.00 84.44 182 GLY A N 1
ATOM 1506 C CA . GLY A 1 182 ? -20.160 -10.699 6.572 1.00 84.44 182 GLY A CA 1
ATOM 1507 C C . GLY A 1 182 ? -18.879 -10.743 5.738 1.00 84.44 182 GLY A C 1
ATOM 1508 O O . GLY A 1 182 ? -18.274 -11.810 5.659 1.00 84.44 182 GLY A O 1
ATOM 1509 N N . LYS A 1 183 ? -18.466 -9.622 5.135 1.00 90.50 183 LYS A N 1
ATOM 1510 C CA . LYS A 1 183 ? -17.261 -9.515 4.310 1.00 90.50 183 LYS A CA 1
ATOM 1511 C C . LYS A 1 183 ? -16.239 -8.557 4.908 1.00 90.50 183 LYS A C 1
ATOM 1513 O O . LYS A 1 183 ? -16.575 -7.591 5.600 1.00 90.50 183 LYS A O 1
ATOM 1518 N N . CYS A 1 184 ? -14.980 -8.801 4.571 1.00 93.75 184 CYS A N 1
ATOM 1519 C CA . CYS A 1 184 ? -13.888 -7.865 4.739 1.00 93.75 184 CYS A CA 1
ATOM 1520 C C . CYS A 1 184 ? -13.444 -7.340 3.369 1.00 93.75 184 CYS A C 1
ATOM 1522 O O . CYS A 1 184 ? -13.066 -8.106 2.488 1.00 93.75 184 CYS A O 1
ATOM 1524 N N . MET A 1 185 ? -13.472 -6.024 3.193 1.00 93.94 185 MET A N 1
ATOM 1525 C CA . MET A 1 185 ? -12.998 -5.352 1.986 1.00 93.94 185 MET A CA 1
ATOM 1526 C C . MET A 1 185 ? -11.657 -4.685 2.257 1.00 93.94 185 MET A C 1
ATOM 1528 O O . MET A 1 185 ? -11.469 -4.077 3.315 1.00 93.94 185 MET A O 1
ATOM 1532 N N . PHE A 1 186 ? -10.744 -4.760 1.289 1.00 94.06 186 PHE A N 1
ATOM 1533 C CA . PHE A 1 186 ? -9.489 -4.020 1.331 1.00 94.06 186 PHE A CA 1
ATOM 1534 C C . PHE A 1 186 ? -9.532 -2.852 0.345 1.00 94.06 186 PHE A C 1
ATOM 1536 O O . PHE A 1 186 ? -9.482 -3.041 -0.866 1.00 94.06 186 PHE A O 1
ATOM 1543 N N . TYR A 1 187 ? -9.634 -1.635 0.859 1.00 92.06 187 TYR A N 1
ATOM 1544 C CA . TYR A 1 187 ? -9.626 -0.421 0.058 1.00 92.06 187 TYR A CA 1
ATOM 1545 C C . TYR A 1 187 ? -8.200 0.106 -0.082 1.00 92.06 187 TYR A C 1
ATOM 1547 O O . TYR A 1 187 ? -7.528 0.342 0.921 1.00 92.06 187 TYR A O 1
ATOM 1555 N N . LEU A 1 188 ? -7.739 0.314 -1.314 1.00 88.94 188 LEU A N 1
ATOM 1556 C CA . LEU A 1 188 ? -6.409 0.851 -1.601 1.00 88.94 188 LEU A CA 1
ATOM 1557 C C . LEU A 1 188 ? -6.497 2.244 -2.245 1.00 88.94 188 LEU A C 1
ATOM 1559 O O . LEU A 1 188 ? -7.230 2.422 -3.227 1.00 88.94 188 LEU A O 1
ATOM 1563 N N . PRO A 1 189 ? -5.738 3.236 -1.754 1.00 84.50 189 PRO A N 1
ATOM 1564 C CA . PRO A 1 189 ? -5.703 4.554 -2.373 1.00 84.50 189 PRO A CA 1
ATOM 1565 C C . PRO A 1 189 ? -5.053 4.490 -3.766 1.00 84.50 189 PRO A C 1
ATOM 1567 O O . PRO A 1 189 ? -4.012 3.864 -3.969 1.00 84.50 189 PRO A O 1
ATOM 1570 N N . ARG A 1 190 ? -5.659 5.153 -4.762 1.00 74.06 190 ARG A N 1
ATOM 1571 C CA . ARG A 1 190 ? -5.113 5.243 -6.135 1.00 74.06 190 ARG A CA 1
ATOM 1572 C C . ARG A 1 190 ? -4.046 6.311 -6.313 1.00 74.06 190 ARG A C 1
ATOM 1574 O O . ARG A 1 190 ? -3.319 6.249 -7.311 1.00 74.06 190 ARG A O 1
ATOM 1581 N N . CYS A 1 191 ? -4.013 7.291 -5.419 1.00 63.16 191 CYS A N 1
ATOM 1582 C CA . CYS A 1 191 ? -3.064 8.395 -5.429 1.00 63.16 191 CYS A CA 1
ATOM 1583 C C . CYS A 1 191 ? -1.855 8.027 -4.561 1.00 63.16 191 CYS A C 1
ATOM 1585 O O . CYS A 1 191 ? -2.039 7.732 -3.381 1.00 63.16 191 CYS A O 1
ATOM 1587 N N . TRP A 1 192 ? -0.625 8.119 -5.087 1.00 51.66 192 TRP A N 1
ATOM 1588 C CA . TRP A 1 192 ? 0.550 8.250 -4.210 1.00 51.66 192 TRP A CA 1
ATOM 1589 C C . TRP A 1 192 ? 0.579 9.649 -3.642 1.00 51.66 192 TRP A C 1
ATOM 1591 O O . TRP A 1 192 ? 1.279 10.517 -4.153 1.00 51.66 192 TRP A O 1
ATOM 1601 N N . ASN A 1 193 ? -0.239 9.858 -2.620 1.00 46.53 193 ASN A N 1
ATOM 1602 C CA . ASN A 1 193 ? 0.037 10.859 -1.606 1.00 46.53 193 ASN A CA 1
ATOM 1603 C C . ASN A 1 193 ? -0.861 10.759 -0.373 1.00 46.53 193 ASN A C 1
ATOM 1605 O O . ASN A 1 193 ? -1.006 11.735 0.362 1.00 46.53 193 ASN A O 1
ATOM 1609 N N . GLN A 1 194 ? -1.512 9.619 -0.129 1.00 58.75 194 GLN A N 1
ATOM 1610 C CA . GLN A 1 194 ? -2.115 9.430 1.184 1.00 58.75 194 GLN A CA 1
ATOM 1611 C C . GLN A 1 194 ? -0.992 9.090 2.163 1.00 58.75 194 GLN A C 1
ATOM 1613 O O . GLN A 1 194 ? -0.841 7.952 2.568 1.00 58.75 194 GLN A O 1
ATOM 1618 N N . GLU A 1 195 ? -0.215 10.103 2.568 1.00 67.19 195 GLU A N 1
ATOM 1619 C CA . GLU A 1 195 ? 0.800 10.002 3.636 1.00 67.19 195 GLU A CA 1
ATOM 1620 C C . GLU A 1 195 ? 0.225 9.436 4.953 1.00 67.19 195 GLU A C 1
ATOM 1622 O O . GLU A 1 195 ? 0.957 9.103 5.886 1.00 67.19 195 GLU A O 1
ATOM 1627 N N . ALA A 1 196 ? -1.105 9.402 5.042 1.00 82.88 196 ALA A N 1
ATOM 1628 C CA . ALA A 1 196 ? -1.877 8.884 6.146 1.00 82.88 196 ALA A CA 1
ATOM 1629 C C . ALA A 1 196 ? -1.930 7.349 6.209 1.00 82.88 196 ALA A C 1
ATOM 1631 O O . ALA A 1 196 ? -1.866 6.826 7.318 1.00 82.88 196 ALA A O 1
ATOM 1632 N N . ILE A 1 197 ? -2.128 6.661 5.074 1.00 90.69 197 ILE A N 1
ATOM 1633 C CA . ILE A 1 197 ? -2.338 5.204 5.010 1.00 90.69 197 ILE A CA 1
ATOM 1634 C C . ILE A 1 197 ? -1.958 4.609 3.651 1.00 90.69 197 ILE A C 1
ATOM 1636 O O . ILE A 1 197 ? -2.222 5.196 2.602 1.00 90.69 197 ILE A O 1
ATOM 1640 N N . ASP A 1 198 ? -1.484 3.365 3.670 1.00 91.19 198 ASP A N 1
ATOM 1641 C CA . ASP A 1 198 ? -1.219 2.554 2.472 1.00 91.19 198 ASP A CA 1
ATOM 1642 C C . ASP A 1 198 ? -2.408 1.670 2.079 1.00 91.19 198 ASP A C 1
ATOM 1644 O O . ASP A 1 198 ? -2.483 1.152 0.961 1.00 91.19 198 ASP A O 1
ATOM 1648 N N . GLY A 1 199 ? -3.363 1.494 2.992 1.00 92.94 199 GLY A N 1
ATOM 1649 C CA . GLY A 1 199 ? -4.607 0.786 2.735 1.00 92.94 199 GLY A CA 1
ATOM 1650 C C . GLY A 1 199 ? -5.601 0.895 3.887 1.00 92.94 199 GLY A C 1
ATOM 1651 O O . GLY A 1 199 ? -5.277 1.338 4.985 1.00 92.94 199 GLY A O 1
ATOM 1652 N N . LEU A 1 200 ? -6.839 0.490 3.631 1.00 94.56 200 LEU A N 1
ATOM 1653 C CA . LEU A 1 200 ? -7.943 0.567 4.579 1.00 94.56 200 LEU A CA 1
ATOM 1654 C C . LEU A 1 200 ? -8.738 -0.737 4.549 1.00 94.56 200 LEU A C 1
ATOM 1656 O O . LEU A 1 200 ? -9.404 -1.058 3.568 1.00 94.56 200 LEU A O 1
ATOM 1660 N N . LEU A 1 201 ? -8.678 -1.492 5.638 1.00 95.69 201 LEU A N 1
ATOM 1661 C CA . LEU A 1 201 ? -9.464 -2.703 5.828 1.00 95.69 201 LEU 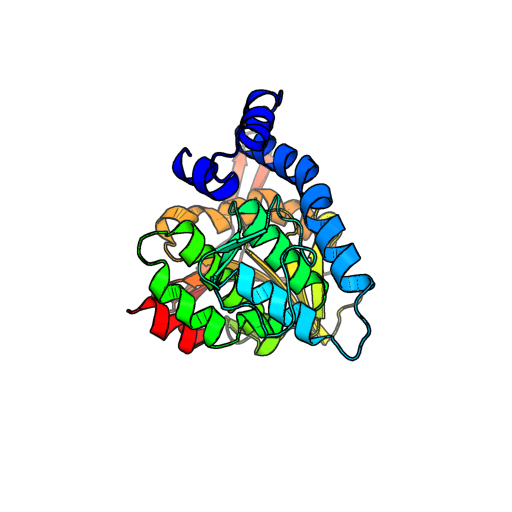A CA 1
ATOM 1662 C C . LEU A 1 201 ? -10.793 -2.341 6.481 1.00 95.69 201 LEU A C 1
ATOM 1664 O O . LEU A 1 201 ? -10.835 -1.646 7.493 1.00 95.69 201 LEU A O 1
ATOM 1668 N N . ILE A 1 202 ? -11.887 -2.837 5.919 1.00 93.62 202 ILE A N 1
ATOM 1669 C CA . ILE A 1 202 ? -13.218 -2.668 6.493 1.00 93.62 202 ILE A CA 1
ATOM 1670 C C . ILE A 1 202 ? -13.825 -4.043 6.656 1.00 93.62 202 ILE A C 1
ATOM 1672 O O . ILE A 1 202 ? -13.949 -4.772 5.678 1.00 93.62 202 ILE A O 1
ATOM 1676 N N . SER A 1 203 ? -14.196 -4.403 7.880 1.00 93.12 203 SER A N 1
ATOM 1677 C CA . SER A 1 203 ? -14.833 -5.686 8.171 1.00 93.12 203 SER A CA 1
ATOM 1678 C C . SER A 1 203 ? -16.161 -5.445 8.862 1.00 93.12 203 SER A C 1
ATOM 1680 O O . SER A 1 203 ? -16.210 -4.838 9.934 1.00 93.12 203 SER A O 1
ATOM 1682 N N . GLN A 1 204 ? -17.245 -5.901 8.239 1.00 88.69 204 GLN A N 1
ATOM 1683 C CA . GLN A 1 204 ? -18.583 -5.767 8.793 1.00 88.69 204 GLN A CA 1
ATOM 1684 C C . GLN A 1 204 ? -19.075 -7.122 9.291 1.00 88.69 204 GLN A C 1
ATOM 1686 O O . GLN A 1 204 ? -19.284 -8.061 8.526 1.00 88.69 204 GLN A O 1
ATOM 1691 N N . THR A 1 205 ? -19.329 -7.196 10.590 1.00 85.25 205 THR A N 1
ATOM 1692 C CA . THR A 1 205 ? -20.053 -8.304 11.218 1.00 85.25 205 THR A CA 1
ATOM 1693 C C . THR A 1 205 ? -21.478 -7.859 11.544 1.00 85.25 205 THR A C 1
ATOM 1695 O O . THR A 1 205 ? -21.771 -6.663 11.554 1.00 85.25 205 THR A O 1
ATOM 1698 N N . ASN A 1 206 ? -22.356 -8.798 11.900 1.00 79.31 206 ASN A N 1
ATOM 1699 C CA . ASN A 1 206 ? -23.745 -8.489 12.275 1.00 79.31 206 ASN A CA 1
ATOM 1700 C C . ASN A 1 206 ? -23.839 -7.458 13.426 1.00 79.31 206 ASN A C 1
ATOM 1702 O O . ASN A 1 206 ? -24.812 -6.709 13.528 1.00 79.31 206 ASN A O 1
ATOM 1706 N N . ASN A 1 207 ? -22.815 -7.400 14.289 1.00 82.81 207 ASN A N 1
ATOM 1707 C CA . ASN A 1 207 ? -22.834 -6.613 15.524 1.00 82.81 207 ASN A CA 1
ATOM 1708 C C . ASN A 1 207 ? -21.843 -5.446 15.551 1.00 82.81 207 ASN A C 1
ATOM 1710 O O . ASN A 1 207 ? -22.007 -4.556 16.380 1.00 82.81 207 ASN A O 1
ATOM 1714 N N . LYS A 1 208 ? -20.815 -5.455 14.701 1.00 89.44 208 LYS A N 1
ATOM 1715 C CA . LYS A 1 208 ? -19.725 -4.475 14.726 1.00 89.44 208 LYS A CA 1
ATOM 1716 C C . LYS A 1 208 ? -19.223 -4.160 13.329 1.00 89.44 208 LYS A C 1
ATOM 1718 O O . LYS A 1 208 ? -19.099 -5.066 12.502 1.00 89.44 208 LYS A O 1
ATOM 1723 N N . LEU A 1 209 ? -18.875 -2.897 13.120 1.00 91.75 209 LEU A N 1
ATOM 1724 C CA . LEU A 1 209 ? -18.113 -2.441 11.971 1.00 91.75 209 LEU A CA 1
ATOM 1725 C C . LEU A 1 209 ? -16.693 -2.111 12.424 1.00 91.75 209 LEU A C 1
ATOM 1727 O O . LEU A 1 209 ? -16.491 -1.222 13.249 1.00 91.75 209 LEU A O 1
ATOM 1731 N N . TYR A 1 210 ? -15.722 -2.808 11.852 1.00 94.38 210 TYR A N 1
ATOM 1732 C CA . TYR A 1 210 ? -14.312 -2.539 12.072 1.00 94.38 210 TYR A CA 1
ATOM 1733 C C . TYR A 1 210 ? -13.768 -1.686 10.938 1.00 94.38 210 TYR A C 1
ATOM 1735 O O . TYR A 1 210 ? -13.889 -2.056 9.767 1.00 94.38 210 TYR A O 1
ATOM 1743 N N . VAL A 1 211 ? -13.138 -0.574 11.301 1.00 94.81 211 VAL A N 1
ATOM 1744 C CA . VAL A 1 211 ? -12.376 0.271 10.386 1.00 94.81 211 VAL A CA 1
ATOM 1745 C C . VAL A 1 211 ? -10.915 0.157 10.772 1.00 94.81 211 VAL A C 1
ATOM 1747 O O . VAL A 1 211 ? -10.525 0.578 11.858 1.00 94.81 211 VAL A O 1
ATOM 1750 N N . ALA A 1 212 ? -10.113 -0.427 9.891 1.00 96.81 212 ALA A N 1
ATOM 1751 C CA . ALA A 1 212 ? -8.709 -0.689 10.141 1.00 96.81 212 ALA A CA 1
ATOM 1752 C C . ALA A 1 212 ? -7.818 -0.018 9.087 1.00 96.81 212 ALA A C 1
ATOM 1754 O O . ALA A 1 212 ? -7.499 -0.624 8.061 1.00 96.81 212 ALA A O 1
ATOM 1755 N N . PRO A 1 213 ? -7.443 1.256 9.300 1.00 95.81 213 PRO A N 1
ATOM 1756 C CA . PRO A 1 213 ? -6.444 1.926 8.482 1.00 95.81 213 PRO A CA 1
ATOM 1757 C C . PRO A 1 213 ? -5.082 1.243 8.680 1.00 95.81 213 PRO A C 1
ATOM 1759 O O . PRO A 1 213 ? -4.732 0.875 9.801 1.00 95.81 213 PRO A O 1
ATOM 1762 N N . VAL A 1 214 ? -4.334 1.045 7.596 1.00 95.94 214 VAL A N 1
ATOM 1763 C CA . VAL A 1 214 ? -3.048 0.336 7.583 1.00 95.94 214 VAL A CA 1
ATOM 1764 C C . VAL A 1 214 ? -1.962 1.278 7.081 1.00 95.94 214 VAL A C 1
ATOM 1766 O O . VAL A 1 214 ? -2.059 1.781 5.962 1.00 95.94 214 VAL A O 1
ATOM 1769 N N . GLN A 1 215 ? -0.911 1.460 7.877 1.00 94.25 215 GLN A N 1
ATOM 1770 C CA . GLN A 1 215 ? 0.318 2.139 7.475 1.00 94.25 215 GLN A CA 1
ATOM 1771 C C . GLN A 1 215 ? 1.495 1.167 7.566 1.00 94.25 215 GLN A C 1
ATOM 1773 O O . GLN A 1 215 ? 1.754 0.556 8.605 1.00 94.25 215 GLN A O 1
ATOM 1778 N N . ILE A 1 216 ? 2.221 1.036 6.466 1.00 93.69 216 ILE A N 1
ATOM 1779 C CA . ILE A 1 216 ? 3.432 0.245 6.319 1.00 93.69 216 ILE A CA 1
ATOM 1780 C C . ILE A 1 216 ? 4.603 1.225 6.275 1.00 93.69 216 ILE A C 1
ATOM 1782 O O . ILE A 1 216 ? 4.583 2.219 5.557 1.00 93.69 216 ILE A O 1
ATOM 1786 N N . THR A 1 217 ? 5.639 0.990 7.074 1.00 90.75 217 THR A N 1
ATOM 1787 C CA . THR A 1 217 ? 6.841 1.831 7.019 1.00 90.75 217 THR A CA 1
ATOM 1788 C C . THR A 1 217 ? 8.060 1.112 7.571 1.00 90.75 217 THR A C 1
ATOM 1790 O O . THR A 1 217 ? 7.977 0.339 8.523 1.00 90.75 217 THR A O 1
ATOM 1793 N N . LEU A 1 218 ? 9.227 1.383 6.986 1.00 87.88 218 LEU A N 1
ATOM 1794 C CA . LEU A 1 218 ? 10.504 0.922 7.536 1.00 87.88 218 LEU A CA 1
ATOM 1795 C C . LEU A 1 218 ? 10.975 1.773 8.726 1.00 87.88 218 LEU A C 1
ATOM 1797 O O . LEU A 1 218 ? 11.800 1.294 9.505 1.00 87.88 218 LEU A O 1
ATOM 1801 N N . ASP A 1 219 ? 10.456 2.998 8.861 1.00 83.81 219 ASP A N 1
ATOM 1802 C CA . ASP A 1 219 ? 10.802 3.960 9.907 1.00 83.81 219 ASP A CA 1
ATOM 1803 C C . ASP A 1 219 ? 9.547 4.690 10.410 1.00 83.81 219 ASP A C 1
ATOM 1805 O O . ASP A 1 219 ? 9.105 5.699 9.851 1.00 83.81 219 ASP A O 1
ATOM 1809 N N . LYS A 1 220 ? 8.980 4.189 11.511 1.00 78.94 220 LYS A N 1
ATOM 1810 C CA . LYS A 1 220 ? 7.804 4.789 12.150 1.00 78.94 220 LYS A CA 1
ATOM 1811 C C . LYS A 1 220 ? 8.075 6.208 12.646 1.00 78.94 220 LYS A C 1
ATOM 1813 O O . LYS A 1 220 ? 7.160 7.025 12.653 1.00 78.94 220 LYS A O 1
ATOM 1818 N N . SER A 1 221 ? 9.310 6.539 13.031 1.00 76.50 221 SER A N 1
ATOM 1819 C CA . SER A 1 221 ? 9.625 7.862 13.581 1.00 76.50 221 SER A CA 1
ATOM 1820 C C . SER A 1 221 ? 9.427 8.970 12.540 1.00 76.50 221 SER A C 1
ATOM 1822 O O . SER A 1 221 ? 8.792 9.988 12.833 1.00 76.50 221 SER A O 1
ATOM 1824 N N . SER A 1 222 ? 9.843 8.709 11.297 1.00 72.06 222 SER A N 1
ATOM 1825 C CA . SER A 1 222 ? 9.647 9.593 10.141 1.00 72.06 222 SER A CA 1
ATOM 1826 C C . SER A 1 222 ? 8.188 9.688 9.675 1.00 72.06 222 SER A C 1
ATOM 1828 O O . SER A 1 222 ? 7.818 10.660 9.020 1.00 72.06 222 SER A O 1
ATOM 1830 N N . HIS A 1 223 ? 7.348 8.720 10.049 1.00 69.88 223 HIS A N 1
ATOM 1831 C CA . HIS A 1 223 ? 5.917 8.671 9.724 1.00 69.88 223 HIS A CA 1
ATOM 1832 C C . HIS A 1 223 ? 5.017 8.869 10.951 1.00 69.88 223 HIS A C 1
ATOM 1834 O O . HIS A 1 223 ? 3.821 8.626 10.884 1.00 69.88 223 HIS A O 1
ATOM 1840 N N . SER A 1 224 ? 5.554 9.350 12.073 1.00 72.56 224 SER A N 1
ATOM 1841 C CA . SER A 1 224 ? 4.859 9.366 13.372 1.00 72.56 224 SER A CA 1
ATOM 1842 C C . SER A 1 224 ? 3.524 10.128 13.406 1.00 72.56 224 SER A C 1
ATOM 1844 O O . SER A 1 224 ? 2.741 9.939 14.333 1.00 72.56 224 SER A O 1
ATOM 1846 N N . ASP A 1 225 ? 3.238 10.952 12.395 1.00 83.88 225 ASP A N 1
ATOM 1847 C CA . ASP A 1 225 ? 1.990 11.706 12.255 1.00 83.88 225 ASP A CA 1
ATOM 1848 C C . ASP A 1 225 ? 0.965 11.066 11.293 1.00 83.88 225 ASP A C 1
ATOM 1850 O O . ASP A 1 225 ? -0.072 11.665 11.028 1.00 83.88 225 ASP A O 1
ATOM 1854 N N . SER A 1 226 ? 1.189 9.860 10.752 1.00 87.69 226 SER A N 1
ATOM 1855 C CA . SER A 1 226 ? 0.225 9.232 9.823 1.00 87.69 226 SER A CA 1
ATOM 1856 C C . SER A 1 226 ? -1.161 9.034 10.449 1.00 87.69 226 SER A C 1
ATOM 1858 O O . SER A 1 226 ? -2.168 9.278 9.789 1.00 87.69 226 SER A O 1
ATOM 1860 N N . GLU A 1 227 ? -1.235 8.711 11.744 1.00 91.56 227 GLU A N 1
ATOM 1861 C CA . GLU A 1 227 ? -2.502 8.660 12.490 1.00 91.56 227 GLU A CA 1
ATOM 1862 C C . GLU A 1 227 ? -3.196 10.029 12.512 1.00 91.56 227 GLU A C 1
ATOM 1864 O O . GLU A 1 227 ? -4.377 10.143 12.182 1.00 91.56 227 GLU A O 1
ATOM 1869 N N . GLY A 1 228 ? -2.455 11.092 12.841 1.00 89.81 228 GLY A N 1
ATOM 1870 C CA . GLY A 1 228 ? -2.965 12.464 12.842 1.00 89.81 228 GLY A CA 1
ATOM 1871 C C . GLY A 1 228 ? -3.436 12.909 11.456 1.00 89.81 228 GLY A C 1
ATOM 1872 O O . GLY A 1 228 ? -4.520 13.485 11.316 1.00 89.81 228 GLY A O 1
ATOM 1873 N N . LYS A 1 229 ? -2.674 12.579 10.410 1.00 89.75 229 LYS A N 1
ATOM 1874 C CA . LYS A 1 229 ? -3.042 12.826 9.010 1.00 89.75 229 LYS A CA 1
ATOM 1875 C C . LYS A 1 229 ? -4.298 12.058 8.621 1.00 89.75 229 LYS A C 1
ATOM 1877 O O . LYS A 1 229 ? -5.201 12.658 8.042 1.00 89.75 229 LYS A O 1
ATOM 1882 N N . PHE A 1 230 ? -4.419 10.783 8.989 1.00 91.31 230 PHE A N 1
ATOM 1883 C CA . PHE A 1 230 ? -5.628 9.994 8.746 1.00 91.31 230 PHE A CA 1
ATOM 1884 C C . PHE A 1 230 ? -6.848 10.643 9.401 1.00 91.31 230 PHE A C 1
ATOM 1886 O O . PHE A 1 230 ? -7.837 10.916 8.719 1.00 91.31 230 PHE A O 1
ATOM 1893 N N . PHE A 1 231 ? -6.770 10.961 10.697 1.00 91.88 231 PHE A N 1
ATOM 1894 C CA . PHE A 1 231 ? -7.914 11.513 11.422 1.00 91.88 231 PHE A CA 1
ATOM 1895 C C . PHE A 1 231 ? -8.292 12.939 10.996 1.00 91.88 231 PHE A C 1
ATOM 1897 O O . PHE A 1 231 ? -9.455 13.323 11.110 1.00 91.88 231 PHE A O 1
ATOM 1904 N N . SER A 1 232 ? -7.346 13.713 10.460 1.00 88.06 232 SER A N 1
ATOM 1905 C CA . SER A 1 232 ? -7.602 15.079 9.989 1.00 88.06 232 SER A CA 1
ATOM 1906 C C . SER A 1 232 ? -8.041 15.176 8.524 1.00 88.06 232 SER A C 1
ATOM 1908 O O . SER A 1 232 ? -8.777 16.107 8.193 1.00 88.06 232 SER A O 1
ATOM 1910 N N . SER A 1 233 ? -7.630 14.245 7.654 1.00 84.19 233 SER A N 1
ATOM 1911 C CA . SER A 1 233 ? -7.871 14.331 6.201 1.00 84.19 233 SER A CA 1
ATOM 1912 C C . SER A 1 233 ? -8.821 13.262 5.651 1.00 84.19 233 SER A C 1
ATOM 1914 O O . SER A 1 233 ? -9.736 13.593 4.901 1.00 84.19 233 SER A O 1
ATOM 1916 N N . VAL A 1 234 ? -8.657 12.002 6.059 1.00 86.75 234 VAL A N 1
ATOM 1917 C CA . VAL A 1 234 ? -9.396 10.844 5.521 1.00 86.75 234 VAL A CA 1
ATOM 1918 C C . VAL A 1 234 ? -10.652 10.582 6.354 1.00 86.75 234 VAL A C 1
ATOM 1920 O O . VAL A 1 234 ? -11.765 10.452 5.837 1.00 86.75 234 VAL A O 1
ATOM 1923 N N . TRP A 1 235 ? -10.491 10.557 7.678 1.00 89.94 235 TRP A N 1
ATOM 1924 C CA . TRP A 1 235 ? -11.544 10.212 8.627 1.00 89.94 235 TRP A CA 1
ATOM 1925 C C . TRP A 1 235 ? -12.796 11.094 8.550 1.00 89.94 235 TRP A C 1
ATOM 1927 O O . TRP A 1 235 ? -13.887 10.528 8.581 1.00 89.94 235 TRP A O 1
ATOM 1937 N N . PRO A 1 236 ? -12.728 12.435 8.406 1.00 88.12 236 PRO A N 1
ATOM 1938 C CA . PRO A 1 236 ? -13.938 13.258 8.380 1.00 88.12 236 PRO A CA 1
ATOM 1939 C C . PRO A 1 236 ? -14.861 12.920 7.201 1.00 88.12 236 PRO A C 1
ATOM 1941 O O . PRO A 1 236 ? -16.085 12.907 7.354 1.00 88.12 236 PRO A O 1
ATOM 1944 N N . ASN A 1 237 ? -14.276 12.596 6.043 1.00 86.94 237 ASN A N 1
ATOM 1945 C CA . ASN A 1 237 ? -15.019 12.145 4.868 1.00 86.94 237 ASN A CA 1
ATOM 1946 C C . ASN A 1 237 ? -15.582 10.738 5.101 1.00 86.94 237 ASN A C 1
ATOM 1948 O O . ASN A 1 237 ? -16.774 10.511 4.889 1.00 86.94 237 ASN A O 1
ATOM 1952 N N . LEU A 1 238 ? -14.752 9.821 5.606 1.00 87.44 238 LEU A N 1
ATOM 1953 C CA . LEU A 1 238 ? -15.136 8.436 5.876 1.00 87.44 238 LEU A CA 1
ATOM 1954 C C . LEU A 1 238 ? -16.281 8.341 6.896 1.00 87.44 238 LEU A C 1
ATOM 1956 O O . LEU A 1 238 ? -17.295 7.701 6.631 1.00 87.44 238 LEU A O 1
ATOM 1960 N N . LYS A 1 239 ? -16.157 9.034 8.034 1.00 87.75 239 LYS A N 1
ATOM 1961 C CA . LYS A 1 239 ? -17.116 9.039 9.150 1.00 87.75 239 LYS A CA 1
ATOM 1962 C C . LYS A 1 239 ? -18.519 9.431 8.699 1.00 87.75 239 LYS A C 1
ATOM 1964 O O . LYS A 1 239 ? -19.492 8.836 9.151 1.00 87.75 239 LYS A O 1
ATOM 1969 N N . SER A 1 240 ? -18.638 10.383 7.770 1.00 83.44 240 SER A N 1
ATOM 1970 C CA . SER A 1 240 ? -19.942 10.813 7.246 1.00 83.44 240 SER A CA 1
ATOM 1971 C C . SER A 1 240 ? -20.728 9.666 6.590 1.00 83.44 240 SER A C 1
ATOM 1973 O O . SER A 1 240 ? -21.944 9.557 6.770 1.00 83.44 240 SER A O 1
ATOM 1975 N N . ASN A 1 241 ? -20.020 8.743 5.935 1.00 82.31 241 ASN A N 1
ATOM 1976 C CA . ASN A 1 241 ? -20.584 7.549 5.310 1.00 82.31 241 ASN A CA 1
ATOM 1977 C C . ASN A 1 241 ? -20.866 6.412 6.314 1.00 82.31 241 ASN A C 1
ATOM 1979 O O . ASN A 1 241 ? -21.525 5.437 5.951 1.00 82.31 241 ASN A O 1
ATOM 1983 N N . LEU A 1 242 ? -20.395 6.541 7.560 1.00 82.62 242 LEU A N 1
ATOM 1984 C CA . LEU A 1 242 ? -20.481 5.541 8.631 1.00 82.62 242 LEU A CA 1
ATOM 1985 C C . LEU A 1 242 ? -21.509 5.880 9.720 1.00 82.62 242 LEU A C 1
ATOM 1987 O O . LEU A 1 242 ? -21.629 5.141 10.693 1.00 82.62 242 LEU A O 1
ATOM 1991 N N . SER A 1 243 ? -22.277 6.959 9.552 1.00 77.38 243 SER A N 1
ATOM 1992 C CA . SER A 1 243 ? -23.236 7.465 10.551 1.00 77.38 243 SER A CA 1
ATOM 1993 C C . SER A 1 243 ? -24.257 6.425 11.047 1.00 77.38 243 SER A C 1
ATOM 1995 O O . SER A 1 243 ? -24.678 6.464 12.197 1.00 77.38 243 SER A O 1
ATOM 1997 N N . CYS A 1 244 ? -24.625 5.434 10.229 1.00 78.44 244 CYS A N 1
ATOM 1998 C CA . CYS A 1 244 ? -25.531 4.348 10.634 1.00 78.44 244 CYS A CA 1
ATOM 1999 C C . CYS A 1 244 ? -24.885 3.260 11.524 1.00 78.44 244 CYS A C 1
ATOM 2001 O O . CYS A 1 244 ? -25.575 2.342 11.981 1.00 78.44 244 CYS A O 1
ATOM 2003 N N . PHE A 1 245 ? -23.576 3.350 11.775 1.00 81.69 245 PHE A N 1
ATOM 2004 C CA . PHE A 1 245 ? -22.797 2.395 12.565 1.00 81.69 245 PHE A CA 1
ATOM 2005 C C . PHE A 1 245 ? -22.149 3.012 13.810 1.00 81.69 245 PHE A C 1
ATOM 2007 O O . PHE A 1 245 ? -21.393 2.303 14.466 1.00 81.69 245 PHE A O 1
ATOM 2014 N N . GLU A 1 246 ? -22.430 4.276 14.157 1.00 80.12 246 GLU A N 1
ATOM 2015 C CA . GLU A 1 246 ? -21.725 5.010 15.229 1.00 80.12 246 GLU A CA 1
ATOM 2016 C C . GLU A 1 246 ? -21.609 4.218 16.544 1.00 80.12 246 GLU A C 1
ATOM 2018 O O . GLU A 1 246 ? -20.508 4.071 17.066 1.00 80.12 246 GLU A O 1
ATOM 2023 N N . ASP A 1 247 ? -22.696 3.598 17.016 1.00 83.75 247 ASP A N 1
ATOM 2024 C CA . ASP A 1 247 ? -22.713 2.828 18.275 1.00 83.75 247 ASP A CA 1
ATOM 2025 C C . ASP A 1 247 ? -22.019 1.451 18.199 1.00 83.75 247 ASP A C 1
ATOM 2027 O O . ASP A 1 247 ? -21.912 0.732 19.193 1.00 83.75 247 ASP A O 1
ATOM 2031 N N . ARG A 1 248 ? -21.601 1.029 17.002 1.00 88.75 248 ARG A N 1
ATOM 2032 C CA . ARG A 1 248 ? -21.046 -0.306 16.705 1.00 88.75 248 ARG A CA 1
ATOM 2033 C C . ARG A 1 248 ? -19.696 -0.233 15.991 1.00 88.75 248 ARG A C 1
ATOM 2035 O O . ARG A 1 248 ? -19.224 -1.244 15.467 1.00 88.75 248 ARG A O 1
ATOM 2042 N N . LEU A 1 249 ? -19.109 0.955 15.939 1.00 91.69 249 LEU A N 1
ATOM 2043 C CA . LEU A 1 249 ? -17.878 1.251 15.232 1.00 91.69 249 LEU A CA 1
ATOM 2044 C C . LEU A 1 249 ? -16.669 0.979 16.131 1.00 91.69 249 LEU A C 1
ATOM 2046 O O . LEU A 1 249 ? -16.600 1.464 17.256 1.00 91.69 249 LEU A O 1
ATOM 2050 N N . GLU A 1 250 ? -15.694 0.237 15.618 1.00 94.31 250 GLU A N 1
ATOM 2051 C CA . GLU A 1 250 ? -14.410 0.014 16.280 1.00 94.31 250 GLU A CA 1
ATOM 2052 C C . GLU A 1 250 ? -13.277 0.340 15.305 1.00 94.31 250 GLU A C 1
ATOM 2054 O O . GLU A 1 250 ? -13.240 -0.171 14.183 1.00 94.31 250 GLU A O 1
ATOM 2059 N N . ILE A 1 251 ? -12.367 1.220 15.720 1.00 96.12 251 ILE A N 1
ATOM 2060 C CA . ILE A 1 251 ? -11.258 1.684 14.884 1.00 96.12 251 ILE A CA 1
ATOM 2061 C C . ILE A 1 251 ? -9.970 1.033 15.380 1.00 96.12 251 ILE A C 1
ATOM 2063 O O . ILE A 1 251 ? -9.633 1.141 16.560 1.00 96.12 251 ILE A O 1
ATOM 2067 N N . ILE A 1 252 ? -9.251 0.365 14.477 1.00 97.19 252 ILE A N 1
ATOM 2068 C CA . ILE A 1 252 ? -7.984 -0.315 14.766 1.00 97.19 252 ILE A CA 1
ATOM 2069 C C . ILE A 1 252 ? -6.926 0.210 13.794 1.00 97.19 252 ILE A C 1
ATOM 2071 O O . ILE A 1 252 ? -6.879 -0.213 12.646 1.00 97.19 252 ILE A O 1
ATOM 2075 N N . PHE A 1 253 ? -6.079 1.140 14.225 1.00 96.50 253 PHE A N 1
ATOM 2076 C CA . PHE A 1 253 ? -4.999 1.655 13.386 1.00 96.50 253 PHE A CA 1
ATOM 2077 C C . PHE A 1 253 ? -3.820 0.679 13.401 1.00 96.50 253 PHE A C 1
ATOM 2079 O O . PHE A 1 253 ? -3.209 0.457 14.448 1.00 96.50 253 PHE A O 1
ATOM 2086 N N . ILE A 1 254 ? -3.510 0.089 12.249 1.00 96.56 254 ILE A N 1
ATOM 2087 C CA . ILE A 1 254 ? -2.497 -0.956 12.107 1.00 96.56 254 ILE A CA 1
ATOM 2088 C C . ILE A 1 254 ? -1.210 -0.355 11.543 1.00 96.56 254 ILE A C 1
ATOM 2090 O O . ILE A 1 254 ? -1.166 0.109 10.406 1.00 96.56 254 ILE A O 1
ATOM 2094 N N . TRP A 1 255 ? -0.143 -0.445 12.322 1.00 95.44 255 TRP A N 1
ATOM 2095 C CA . TRP A 1 255 ? 1.225 -0.155 11.926 1.00 95.44 255 TRP A CA 1
ATOM 2096 C C . TRP A 1 255 ? 1.962 -1.450 11.605 1.00 95.44 255 TRP A C 1
ATOM 2098 O O . TRP A 1 255 ? 2.101 -2.313 12.468 1.00 95.44 255 TRP A O 1
ATOM 2108 N N . ILE A 1 256 ? 2.491 -1.567 10.391 1.00 95.00 256 ILE A N 1
ATOM 2109 C CA . ILE A 1 256 ? 3.388 -2.658 9.998 1.00 95.00 256 ILE A CA 1
ATOM 2110 C C . ILE A 1 256 ? 4.786 -2.072 9.846 1.00 95.00 256 ILE A C 1
ATOM 2112 O O . ILE A 1 256 ? 5.040 -1.291 8.926 1.00 95.00 256 ILE A O 1
ATOM 2116 N N . THR A 1 257 ? 5.682 -2.413 10.771 1.00 92.69 257 THR A N 1
ATOM 2117 C CA . THR A 1 257 ? 7.001 -1.774 10.861 1.00 92.69 257 THR A CA 1
ATOM 2118 C C . THR A 1 257 ? 8.108 -2.756 11.258 1.00 92.69 257 THR A C 1
ATOM 2120 O O . THR A 1 257 ? 7.879 -3.959 11.374 1.00 92.69 257 THR A O 1
ATOM 2123 N N . ASN A 1 258 ? 9.334 -2.253 11.442 1.00 86.69 258 ASN A N 1
ATOM 2124 C CA . ASN A 1 258 ? 10.443 -3.012 12.038 1.00 86.69 258 ASN A CA 1
ATOM 2125 C C . ASN A 1 258 ? 10.402 -3.031 13.579 1.00 86.69 258 ASN A C 1
ATOM 2127 O O . ASN A 1 258 ? 11.263 -3.649 14.204 1.00 86.69 258 ASN A O 1
ATOM 2131 N N . GLU A 1 259 ? 9.466 -2.311 14.199 1.00 81.19 259 GLU A N 1
ATOM 2132 C CA . GLU A 1 259 ? 9.336 -2.249 15.653 1.00 81.19 259 GLU A CA 1
ATOM 2133 C C . GLU A 1 259 ? 8.709 -3.526 16.224 1.00 81.19 259 GLU A C 1
ATOM 2135 O O . GLU A 1 259 ? 8.066 -4.310 15.523 1.00 81.19 259 GLU A O 1
ATOM 2140 N N . SER A 1 260 ? 8.904 -3.726 17.527 1.00 76.38 260 SER A N 1
ATOM 2141 C CA . SER A 1 260 ? 8.289 -4.824 18.265 1.00 76.38 260 SER A CA 1
ATOM 2142 C C . SER A 1 260 ? 6.774 -4.667 18.358 1.00 76.38 260 SER A C 1
ATOM 2144 O O . SER A 1 260 ? 6.255 -3.555 18.485 1.00 76.38 260 SER A O 1
ATOM 2146 N N . ASP A 1 261 ? 6.086 -5.805 18.390 1.00 82.69 261 ASP A N 1
ATOM 2147 C CA . ASP A 1 261 ? 4.634 -5.855 18.499 1.00 82.69 261 ASP A CA 1
ATOM 2148 C C . ASP A 1 261 ? 4.139 -5.150 19.772 1.00 82.69 261 ASP A C 1
ATOM 2150 O O . ASP A 1 261 ? 4.572 -5.474 20.883 1.00 82.69 261 ASP A O 1
ATOM 2154 N N . THR A 1 262 ? 3.228 -4.188 19.617 1.00 85.19 262 THR A N 1
ATOM 2155 C CA . THR A 1 262 ? 2.605 -3.460 20.731 1.00 85.19 262 THR A CA 1
ATOM 2156 C C . THR A 1 262 ? 1.169 -3.067 20.403 1.00 85.19 262 THR A C 1
ATOM 2158 O O . THR A 1 262 ? 0.905 -2.503 19.346 1.00 85.19 262 THR A O 1
ATOM 2161 N N . ASP A 1 263 ? 0.256 -3.298 21.348 1.00 83.56 263 ASP A N 1
ATOM 2162 C CA . ASP A 1 263 ? -1.143 -2.876 21.249 1.00 83.56 263 ASP A CA 1
ATOM 2163 C C . ASP A 1 263 ? -1.421 -1.815 22.319 1.00 83.56 263 ASP A C 1
ATOM 2165 O O . ASP A 1 263 ? -1.181 -2.044 23.510 1.00 83.56 263 ASP A O 1
ATOM 2169 N N . VAL A 1 264 ? -1.925 -0.650 21.911 1.00 87.12 264 VAL A N 1
ATOM 2170 C CA . VAL A 1 264 ? -2.202 0.480 22.805 1.00 87.12 264 VAL A CA 1
ATOM 2171 C C . VAL A 1 264 ? -3.569 1.073 22.491 1.00 87.12 264 VAL A C 1
ATOM 2173 O O . VAL A 1 264 ? -3.848 1.462 21.361 1.00 87.12 264 VAL A O 1
ATOM 2176 N N . THR A 1 265 ? -4.425 1.201 23.503 1.00 83.25 265 THR A N 1
ATOM 2177 C CA . THR A 1 265 ? -5.660 1.984 23.379 1.00 83.25 265 THR A CA 1
ATOM 2178 C C . THR A 1 265 ? -5.322 3.469 23.384 1.00 83.25 265 THR A C 1
ATOM 2180 O O . THR A 1 265 ? -4.666 3.954 24.308 1.00 83.25 265 THR A O 1
ATOM 2183 N N . VAL A 1 266 ? -5.794 4.200 22.377 1.00 87.81 266 VAL A N 1
ATOM 2184 C CA . VAL A 1 266 ? -5.634 5.648 22.277 1.00 87.81 266 VAL A CA 1
ATOM 2185 C C . VAL A 1 266 ? -6.976 6.324 22.508 1.00 87.81 266 VAL A C 1
ATOM 2187 O O . VAL A 1 266 ? -7.932 6.142 21.754 1.00 87.81 266 VAL A O 1
ATOM 2190 N N . GLU A 1 267 ? -7.028 7.122 23.570 1.00 81.00 267 GLU A N 1
ATOM 2191 C CA . GLU A 1 267 ? -8.208 7.901 23.923 1.00 81.00 267 GLU A CA 1
ATOM 2192 C C . GLU A 1 267 ? -8.459 9.033 22.917 1.00 81.00 267 GLU A C 1
ATOM 2194 O O . GLU A 1 267 ? -7.541 9.634 22.337 1.00 81.00 267 GLU A O 1
ATOM 2199 N N . SER A 1 268 ? -9.736 9.342 22.745 1.00 85.19 268 SER A N 1
ATOM 2200 C CA . SER A 1 268 ? -10.237 10.435 21.932 1.00 85.19 268 SER A CA 1
ATOM 2201 C C . SER A 1 268 ? -9.654 11.766 22.385 1.00 85.19 268 SER A C 1
ATOM 2203 O O . SER A 1 268 ? -9.531 12.083 23.572 1.00 85.19 268 SER A O 1
ATOM 2205 N N . LYS A 1 269 ? -9.302 12.594 21.402 1.00 86.62 269 LYS A N 1
ATOM 2206 C CA . LYS A 1 269 ? -8.799 13.946 21.643 1.00 86.62 269 LYS A CA 1
ATOM 2207 C C . LYS A 1 269 ? -9.695 14.942 20.943 1.00 86.62 269 LYS A C 1
ATOM 2209 O O . LYS A 1 269 ? -10.095 14.765 19.794 1.00 86.62 269 LYS A O 1
ATOM 2214 N N . SER A 1 270 ? -9.975 16.038 21.633 1.00 82.00 270 SER A N 1
ATOM 2215 C CA . SER A 1 270 ? -10.704 17.169 21.073 1.00 82.00 270 SER A CA 1
ATOM 2216 C C . SER A 1 270 ? -10.009 18.478 21.419 1.00 82.00 270 SER A C 1
ATOM 2218 O O . SER A 1 270 ? -9.381 18.627 22.469 1.00 82.00 270 SER A O 1
ATOM 2220 N N . ARG A 1 271 ? -10.118 19.452 20.518 1.00 83.12 271 ARG A N 1
ATOM 2221 C CA . ARG A 1 271 ? -9.614 20.808 20.704 1.00 83.12 271 ARG A CA 1
ATOM 2222 C C . ARG A 1 271 ? -10.778 21.767 20.878 1.00 83.12 271 ARG A C 1
ATOM 2224 O O . ARG A 1 271 ? -11.606 21.924 19.983 1.00 83.12 271 ARG A O 1
ATOM 2231 N N . LYS A 1 272 ? -10.801 22.486 22.000 1.00 78.38 272 LYS A N 1
ATOM 2232 C CA . LYS A 1 272 ? -11.743 23.590 22.216 1.00 78.38 272 LYS A CA 1
ATOM 2233 C C . LYS A 1 272 ? -11.158 24.898 21.685 1.00 78.38 272 LYS A C 1
ATOM 2235 O O . LYS A 1 27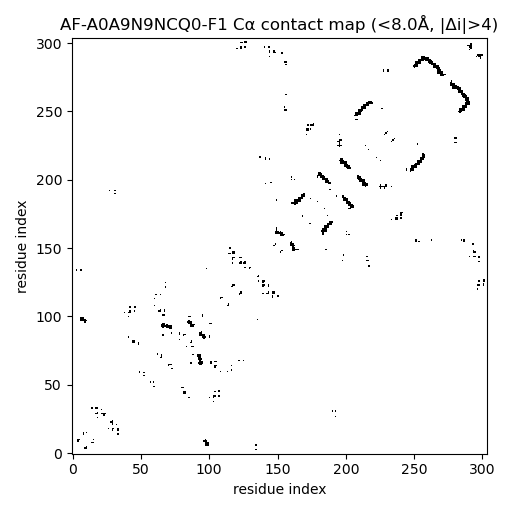2 ? -10.022 25.255 21.981 1.00 78.38 272 LYS A O 1
ATOM 2240 N N . THR A 1 273 ? -11.955 25.629 20.919 1.00 79.19 273 THR A N 1
ATOM 2241 C CA . THR A 1 273 ? -11.720 27.031 20.545 1.00 79.19 273 THR A CA 1
ATOM 2242 C C . THR A 1 273 ? -12.796 27.903 21.192 1.00 79.19 273 THR A C 1
ATOM 2244 O O . THR A 1 273 ? -13.775 27.372 21.714 1.00 79.19 273 THR A O 1
ATOM 2247 N N . ARG A 1 274 ? -12.649 29.239 21.151 1.00 72.06 274 ARG A N 1
ATOM 2248 C CA . ARG A 1 274 ? -13.596 30.178 21.794 1.00 72.06 274 ARG A CA 1
ATOM 2249 C C . ARG A 1 274 ? -15.070 29.920 21.441 1.00 72.06 274 ARG A C 1
ATOM 2251 O O . ARG A 1 274 ? -15.912 30.171 22.291 1.00 72.06 274 ARG A O 1
ATOM 2258 N N . ASN A 1 275 ? -15.363 29.385 20.249 1.00 68.75 275 ASN A N 1
ATOM 2259 C CA . ASN A 1 275 ? -16.739 29.201 19.772 1.00 68.75 275 ASN A CA 1
ATOM 2260 C C . ASN A 1 275 ? -17.109 27.758 19.370 1.00 68.75 275 ASN A C 1
ATOM 2262 O O . ASN A 1 275 ? -18.280 27.520 19.083 1.00 68.75 275 ASN A O 1
ATOM 2266 N N . LYS A 1 276 ? -16.164 26.803 19.297 1.00 76.75 276 LYS A N 1
ATOM 2267 C CA . LYS A 1 276 ? -16.428 25.419 18.836 1.00 76.75 276 LYS A CA 1
ATOM 2268 C C . LYS A 1 276 ? -15.459 24.395 19.431 1.00 76.75 276 LYS A C 1
ATOM 2270 O O . LYS A 1 276 ? -14.292 24.712 19.667 1.00 76.75 276 LYS A O 1
ATOM 2275 N N . SER A 1 277 ? -15.941 23.166 19.610 1.00 77.56 277 SER A N 1
ATOM 2276 C CA . SER A 1 277 ? -15.117 21.978 19.865 1.00 77.56 277 SER A CA 1
ATOM 2277 C C . SER A 1 277 ? -14.868 21.244 18.548 1.00 77.56 277 SER A C 1
ATOM 2279 O O . SER A 1 277 ? -15.810 21.053 17.782 1.00 77.56 277 SER A O 1
ATOM 2281 N N . PHE A 1 278 ? -13.623 20.854 18.287 1.00 79.38 278 PHE A N 1
ATOM 2282 C CA . PHE A 1 278 ? -13.219 20.083 17.111 1.00 79.38 278 PHE A CA 1
ATOM 2283 C C . PHE A 1 278 ? -12.659 18.729 17.558 1.00 79.38 278 PHE A C 1
ATOM 2285 O O . PHE A 1 278 ? -11.780 18.691 18.420 1.00 79.38 278 PHE A O 1
ATOM 2292 N N . GLU A 1 279 ? -13.166 17.630 16.999 1.00 83.50 279 GLU A N 1
ATOM 2293 C CA . GLU A 1 279 ? -12.585 16.288 17.167 1.00 83.50 279 GLU A CA 1
ATOM 2294 C C . GLU A 1 279 ? -11.216 16.252 16.469 1.00 83.50 279 GLU A C 1
ATOM 2296 O O . GLU A 1 279 ? -11.108 16.668 15.318 1.00 83.50 279 GLU A O 1
ATOM 2301 N N . ILE A 1 280 ? -10.172 15.825 17.186 1.00 85.69 280 ILE A N 1
ATOM 2302 C CA . ILE A 1 280 ? -8.841 15.557 16.616 1.00 85.69 280 ILE A CA 1
ATOM 2303 C C . ILE A 1 280 ? -8.783 14.093 16.183 1.00 85.69 280 ILE A C 1
ATOM 2305 O O . ILE A 1 280 ? -8.399 13.807 15.058 1.00 85.69 280 ILE A O 1
ATOM 2309 N N . ASN A 1 281 ? -9.182 13.185 17.076 1.00 89.81 281 ASN A N 1
ATOM 2310 C CA . ASN A 1 281 ? -9.336 11.761 16.806 1.00 89.81 281 ASN A CA 1
ATOM 2311 C C . ASN A 1 281 ? -10.442 11.174 17.706 1.00 89.81 281 ASN A C 1
ATOM 2313 O O . ASN A 1 281 ? -10.601 11.642 18.841 1.00 89.81 281 ASN A O 1
ATOM 2317 N N . PRO A 1 282 ? -11.182 10.157 17.233 1.00 90.00 282 PRO A N 1
ATOM 2318 C CA . PRO A 1 282 ? -12.048 9.327 18.071 1.00 90.00 282 PRO A CA 1
ATOM 2319 C C . PRO A 1 282 ? -11.216 8.391 18.966 1.00 90.00 282 PRO A C 1
ATOM 2321 O O . PRO A 1 282 ? -9.987 8.400 18.894 1.00 90.00 282 PRO A O 1
ATOM 2324 N N . ASP A 1 283 ? -11.872 7.579 19.795 1.00 92.12 283 ASP A N 1
ATOM 2325 C CA . ASP A 1 283 ? -11.209 6.454 20.463 1.00 92.12 283 ASP A CA 1
ATOM 2326 C C . ASP A 1 283 ? -10.808 5.408 19.409 1.00 92.12 283 ASP A C 1
ATOM 2328 O O . ASP A 1 283 ? -11.593 5.090 18.509 1.00 92.12 283 ASP A O 1
ATOM 2332 N N . TYR A 1 284 ? -9.594 4.870 19.507 1.00 94.81 284 TYR A N 1
ATOM 2333 C CA . TYR A 1 284 ? -9.133 3.789 18.633 1.00 94.81 284 TYR A CA 1
ATOM 2334 C C . TYR A 1 284 ? -8.072 2.926 19.314 1.00 94.81 284 TYR A C 1
ATOM 2336 O O . TYR A 1 284 ? -7.529 3.269 20.364 1.00 94.81 284 TYR A O 1
ATOM 2344 N N . ILE A 1 285 ? -7.775 1.782 18.708 1.00 95.38 285 ILE A N 1
ATOM 2345 C CA . ILE A 1 285 ? -6.721 0.873 19.155 1.00 95.38 285 ILE A CA 1
ATOM 2346 C C . ILE A 1 285 ? -5.576 0.964 18.156 1.00 95.38 285 ILE A C 1
ATOM 2348 O O . ILE A 1 285 ? -5.769 0.723 16.968 1.00 95.38 285 ILE A O 1
ATOM 2352 N N . GLN A 1 286 ? -4.391 1.327 18.629 1.00 95.25 286 GLN A N 1
ATOM 2353 C CA . GLN A 1 286 ? -3.161 1.260 17.856 1.00 95.25 286 GLN A CA 1
ATOM 2354 C C . GLN A 1 286 ? -2.588 -0.150 17.987 1.00 95.25 286 GLN A C 1
ATOM 2356 O O . GLN A 1 286 ? -2.346 -0.614 19.098 1.00 95.25 286 GLN A O 1
ATOM 2361 N N . VAL A 1 287 ? -2.365 -0.815 16.860 1.00 95.12 287 VAL A N 1
ATOM 2362 C CA . VAL A 1 287 ? -1.695 -2.116 16.779 1.00 95.12 287 VAL A CA 1
ATOM 2363 C C . VAL A 1 287 ? -0.424 -1.915 15.978 1.00 95.12 287 VAL A C 1
ATOM 2365 O O . VAL A 1 287 ? -0.487 -1.637 14.786 1.00 95.12 287 VAL A O 1
ATOM 2368 N N . VAL A 1 288 ? 0.730 -2.049 16.615 1.00 94.06 288 VAL A N 1
ATOM 2369 C CA . VAL A 1 288 ? 2.033 -2.094 15.951 1.00 94.06 288 VAL A CA 1
ATOM 2370 C C . VAL A 1 288 ? 2.436 -3.545 15.827 1.00 94.06 288 VAL A C 1
ATOM 2372 O O . VAL A 1 288 ? 2.397 -4.280 16.809 1.00 94.06 288 VAL A O 1
ATOM 2375 N N . MET A 1 289 ? 2.829 -3.957 14.628 1.00 93.75 289 MET A N 1
ATOM 2376 C CA . MET A 1 289 ? 3.308 -5.304 14.376 1.00 93.75 289 MET A CA 1
ATOM 2377 C C . MET A 1 289 ? 4.513 -5.330 13.443 1.00 93.75 289 MET A C 1
ATOM 2379 O O . MET A 1 289 ? 4.641 -4.516 12.524 1.00 93.75 289 MET A O 1
ATOM 2383 N N . GLY A 1 290 ? 5.372 -6.319 13.661 1.00 93.31 290 GLY A N 1
ATOM 2384 C CA . GLY A 1 290 ? 6.514 -6.602 12.807 1.00 93.31 290 GLY A CA 1
ATOM 2385 C C . GLY A 1 290 ? 6.114 -7.162 11.437 1.00 93.31 290 GLY A C 1
ATOM 2386 O O . GLY A 1 290 ? 5.135 -7.903 11.309 1.00 93.31 290 GLY A O 1
ATOM 2387 N N . PHE A 1 291 ? 6.939 -6.920 10.414 1.00 94.31 291 PHE A N 1
ATOM 2388 C CA . PHE A 1 291 ? 6.769 -7.502 9.070 1.00 94.31 291 PHE A CA 1
ATOM 2389 C C . PHE A 1 291 ? 6.583 -9.028 9.067 1.00 94.31 291 PHE A C 1
ATOM 2391 O O . PHE A 1 291 ? 5.865 -9.567 8.225 1.00 94.31 291 PHE A O 1
ATOM 2398 N N . GLY A 1 292 ? 7.189 -9.735 10.027 1.00 91.50 292 GLY A N 1
ATOM 2399 C CA . GLY A 1 292 ? 7.091 -11.192 10.148 1.00 91.50 292 GLY A CA 1
ATOM 2400 C C . GLY A 1 292 ? 5.677 -11.710 10.431 1.00 91.50 292 GLY A C 1
ATOM 2401 O O . GLY A 1 292 ? 5.374 -12.845 10.056 1.00 91.50 292 GLY A O 1
ATOM 2402 N N . ASN A 1 293 ? 4.811 -10.882 11.027 1.00 92.19 293 ASN A N 1
ATOM 2403 C CA . ASN A 1 293 ? 3.397 -11.203 11.251 1.00 92.19 293 ASN A CA 1
ATOM 2404 C C . ASN A 1 293 ? 2.564 -11.118 9.966 1.00 92.19 293 ASN A C 1
ATOM 2406 O O . ASN A 1 293 ? 1.521 -11.759 9.864 1.00 92.19 293 ASN A O 1
ATOM 2410 N N . VAL A 1 294 ? 3.046 -10.373 8.969 1.00 94.38 294 VAL A N 1
ATOM 2411 C CA . VAL A 1 294 ? 2.429 -10.269 7.642 1.00 94.38 294 VAL A CA 1
ATOM 2412 C C . VAL A 1 294 ? 2.971 -11.355 6.720 1.00 94.38 294 VAL A C 1
ATOM 2414 O O . VAL A 1 294 ? 2.214 -12.090 6.082 1.00 94.38 294 VAL A O 1
ATOM 2417 N N . ASN A 1 295 ? 4.300 -11.458 6.640 1.00 94.31 295 ASN A N 1
ATOM 2418 C CA . ASN A 1 295 ? 4.999 -12.447 5.836 1.00 94.31 295 ASN A CA 1
ATOM 2419 C C . ASN A 1 295 ? 6.440 -12.631 6.345 1.00 94.31 295 ASN A C 1
ATOM 2421 O O . ASN A 1 295 ? 7.237 -11.692 6.379 1.00 94.31 295 ASN A O 1
ATOM 2425 N N . ARG A 1 296 ? 6.792 -13.871 6.702 1.00 93.50 296 ARG A N 1
ATOM 2426 C CA . ARG A 1 296 ? 8.113 -14.216 7.251 1.00 93.50 296 ARG A CA 1
ATOM 2427 C C . ARG A 1 296 ? 9.258 -13.935 6.281 1.00 93.50 296 ARG A C 1
ATOM 2429 O O . ARG A 1 296 ? 10.319 -13.512 6.735 1.00 93.50 296 ARG A O 1
ATOM 2436 N N . ASP A 1 297 ? 9.035 -14.115 4.980 1.00 94.31 297 ASP A N 1
ATOM 2437 C CA . ASP A 1 297 ? 10.066 -13.897 3.964 1.00 94.31 297 ASP A CA 1
ATOM 2438 C C . ASP A 1 297 ? 10.435 -12.408 3.888 1.00 94.31 297 ASP A C 1
ATOM 2440 O O . ASP A 1 297 ? 11.612 -12.069 3.810 1.00 94.31 297 ASP A O 1
ATOM 2444 N N . ILE A 1 298 ? 9.453 -11.501 4.006 1.00 93.38 298 ILE A N 1
ATOM 2445 C CA . ILE A 1 298 ? 9.708 -10.049 4.036 1.00 93.38 298 ILE A CA 1
ATOM 2446 C C . ILE A 1 298 ? 10.646 -9.711 5.198 1.00 93.38 298 ILE A C 1
ATOM 2448 O O . ILE A 1 298 ? 11.663 -9.051 5.001 1.00 93.38 298 ILE A O 1
ATOM 2452 N N . ASN A 1 299 ? 10.346 -10.214 6.398 1.00 91.44 299 ASN A N 1
ATOM 2453 C CA . ASN A 1 299 ? 11.177 -9.980 7.577 1.00 91.44 299 ASN A CA 1
ATOM 2454 C C . ASN A 1 299 ? 12.601 -10.534 7.414 1.00 91.44 299 ASN A C 1
ATOM 2456 O O . ASN A 1 299 ? 13.573 -9.887 7.807 1.00 91.44 299 ASN A O 1
ATOM 2460 N N . GLN A 1 300 ? 12.732 -11.719 6.813 1.00 91.81 300 GLN A N 1
ATOM 2461 C CA . GLN A 1 300 ? 14.027 -12.334 6.543 1.00 91.81 300 GLN A CA 1
ATOM 2462 C C . GLN A 1 300 ? 14.884 -11.458 5.622 1.00 91.81 300 GLN A C 1
ATOM 2464 O O . GLN A 1 300 ? 16.015 -11.142 5.979 1.00 91.81 300 GLN A O 1
ATOM 2469 N N . TYR A 1 301 ? 14.349 -11.024 4.477 1.00 91.19 301 TYR A N 1
ATOM 2470 C CA . TYR A 1 301 ? 15.099 -10.215 3.507 1.00 91.19 301 TYR A CA 1
ATOM 2471 C C . TYR A 1 301 ? 15.285 -8.751 3.928 1.00 91.19 301 TYR A C 1
ATOM 2473 O O . TYR A 1 301 ? 16.153 -8.064 3.396 1.00 91.19 301 TYR A O 1
ATOM 2481 N N . LEU A 1 302 ? 14.520 -8.264 4.909 1.00 87.81 302 LEU A N 1
ATOM 2482 C CA . LEU A 1 302 ? 14.772 -6.972 5.552 1.00 87.81 302 LEU A CA 1
ATOM 2483 C C . LEU A 1 302 ? 15.950 -6.999 6.531 1.00 87.81 302 LEU A C 1
ATOM 2485 O O . LEU A 1 302 ? 16.575 -5.957 6.735 1.00 87.81 302 LEU A O 1
ATOM 2489 N N . SER A 1 303 ? 16.233 -8.164 7.120 1.00 77.56 303 SER A N 1
ATOM 2490 C CA . SER A 1 303 ? 17.244 -8.350 8.169 1.00 77.56 303 SER A CA 1
ATOM 2491 C C . SER A 1 303 ? 18.670 -8.582 7.635 1.00 77.56 303 SER A C 1
ATOM 2493 O O . SER A 1 303 ? 19.603 -8.676 8.433 1.00 77.56 303 SER A O 1
ATOM 2495 N N . LEU A 1 304 ? 18.840 -8.693 6.312 1.00 59.59 304 LEU A N 1
ATOM 2496 C CA . LEU A 1 304 ? 20.113 -8.913 5.602 1.00 59.59 304 LEU A CA 1
ATOM 2497 C C . LEU A 1 304 ? 20.689 -7.574 5.074 1.00 59.59 304 LEU A C 1
ATOM 2499 O O . LEU A 1 304 ? 21.914 -7.312 5.205 1.00 59.59 304 LEU A O 1
#

Solvent-accessible surface area (backbone atoms only — not comparable to full-atom values): 16872 Å² total; per-residue (Å²): 108,68,69,58,49,41,44,43,39,44,71,36,64,74,53,51,46,48,56,70,69,44,90,44,92,45,72,67,52,21,50,52,49,47,47,69,69,42,49,57,72,57,42,47,59,53,47,54,48,56,72,71,50,57,78,94,50,57,67,55,67,56,50,60,46,20,35,64,66,59,26,60,72,64,89,95,71,61,82,84,77,54,60,67,88,43,37,48,75,58,96,67,27,21,35,52,57,24,44,50,47,40,48,50,51,51,51,52,36,50,76,72,69,49,40,68,56,37,61,30,65,78,47,42,55,48,38,50,76,27,73,91,36,63,70,63,26,47,53,54,49,47,49,24,44,56,30,26,31,50,74,72,18,42,78,52,94,92,41,76,52,49,39,78,47,73,48,76,40,90,50,59,74,72,65,79,70,92,86,37,79,79,36,22,38,34,37,31,66,70,57,99,70,52,78,33,42,68,30,35,38,38,37,29,49,101,77,38,40,38,42,30,45,29,34,68,39,84,51,59,80,86,47,68,53,18,66,58,43,28,40,70,66,47,38,64,48,38,50,68,76,40,64,95,38,64,97,32,58,45,40,38,42,35,38,40,26,79,52,75,71,46,76,45,82,42,76,56,41,70,49,79,53,101,87,50,78,41,80,51,38,69,62,34,32,40,33,36,32,33,42,49,77,57,36,55,65,54,36,54,33,70,74,108

pLDDT: mean 82.59, std 9.94, range [46.53, 97.19]

Nearest PDB structures (foldseek):
  6hz4-assembly1_N  TM=4.408E-01  e=3.738E-02  Escherichia coli K-12
  6hz5-assembly1_M  TM=4.036E-01  e=4.935E-02  Escherichia coli K-12
  7vsr-assembly1_N  TM=2.479E-01  e=8.820E-03  Escherichia coli K-12

Mean predicted aligned error: 7.99 Å

Secondary structure (DSSP, 8-state):
-HHHHHHHHTT-HHHHHHHHH---SSHHHHHHHHHHHHHHHHHHHHHHHHHHS-GGGTHHHHHHHHHHTTPPPPTT--TTSS-TTTEEEETTEEEESSHHHHHHHHHHHHHTT-GGGGGSHHHHGGGGGGTT-HHHHHHHHHHHHHHHHHHH-EEETTEEE--SEEEEESSGGG---TT-BT-EEEEEESSTT-TT-SEEEEEE-SS-EEEEEEEE-S-TTTTTTHHHHIIIIIHHHHHHHTGGGGGGEEEEEEEEESSPPEEEEE--EEEE-SS-EEEEE-SEEEEEEEHHHH-HHHHHHH--

Radius of gyration: 20.33 Å; Cα contacts (8 Å, |Δi|>4): 490; chains: 1; bounding box: 48×49×54 Å

Organism: NCBI:txid94023

Sequence (304 aa):
QKDRIEDITGNIPLFLNVLLESDCKDFEDALGYLYQQLISKIQDPMTNFSDTIPERRRELHVFLVCFVIEGYPPSGYGVNDFDNRFFYIENHLCHYVCGMARDCMAKHLYEKGKMEVFTNIKWISCIEKFKNNPSVKVFFVEKACIASIFKNGIMANRVNFKPDDMEFFYDEKQIRFYSNEGKCMFYLPRCWNQEAIDGLLISQTNNKLYVAPVQITLDKSSHSDSEGKFFSSVWPNLKSNLSCFEDRLEIIFIWITNESDTDVTVESKSRKTRNKSFEINPDYIQVVMGFGNVNRDINQYLSL